Protein AF-A0A8S1UUA5-F1 (afdb_monomer_lite)

Structure (mmCIF, N/CA/C/O backbone):
data_AF-A0A8S1UUA5-F1
#
_entry.id   AF-A0A8S1UUA5-F1
#
loop_
_atom_site.group_PDB
_atom_site.id
_atom_site.type_symbol
_atom_site.label_atom_id
_atom_site.label_alt_id
_atom_site.label_comp_id
_atom_site.label_asym_id
_atom_site.label_entity_id
_atom_site.label_seq_id
_atom_site.pdbx_PDB_ins_code
_atom_site.Cartn_x
_atom_site.Cartn_y
_atom_site.Cartn_z
_atom_site.occupancy
_atom_site.B_iso_or_equiv
_atom_site.auth_seq_id
_atom_site.auth_comp_id
_atom_site.auth_asym_id
_atom_site.auth_atom_id
_atom_site.pdbx_PDB_model_num
ATOM 1 N N . MET A 1 1 ? 35.091 12.033 -29.208 1.00 71.25 1 MET A N 1
ATOM 2 C CA . MET A 1 1 ? 34.729 10.734 -29.820 1.00 71.25 1 MET A CA 1
ATOM 3 C C . MET A 1 1 ? 34.519 9.737 -28.693 1.00 71.25 1 MET A C 1
ATOM 5 O O . MET A 1 1 ? 35.057 9.974 -27.621 1.00 71.25 1 MET A O 1
ATOM 9 N N . ILE A 1 2 ? 33.686 8.713 -28.883 1.00 86.06 2 ILE A N 1
ATOM 10 C CA . ILE A 1 2 ? 33.495 7.662 -27.872 1.00 86.06 2 ILE A CA 1
ATOM 11 C C . ILE A 1 2 ? 34.453 6.528 -28.241 1.00 86.06 2 ILE A C 1
ATOM 13 O O . ILE A 1 2 ? 34.398 6.045 -29.375 1.00 86.06 2 ILE A O 1
ATOM 17 N N . ASN A 1 3 ? 35.334 6.149 -27.320 1.00 92.44 3 ASN A N 1
ATOM 18 C CA . ASN A 1 3 ? 36.294 5.067 -27.533 1.00 92.44 3 ASN A CA 1
ATOM 19 C C . ASN A 1 3 ? 35.686 3.722 -27.130 1.00 92.44 3 ASN A C 1
ATOM 21 O O . ASN A 1 3 ? 34.752 3.671 -26.324 1.00 92.44 3 ASN A O 1
ATOM 25 N N . CYS A 1 4 ? 36.196 2.641 -27.716 1.00 91.00 4 CYS A N 1
ATOM 26 C CA . CYS A 1 4 ? 35.809 1.289 -27.338 1.00 91.00 4 CYS A CA 1
ATOM 27 C C . CYS A 1 4 ? 36.216 1.006 -25.884 1.00 91.00 4 CYS A C 1
ATOM 29 O O . CYS A 1 4 ? 37.286 1.411 -25.441 1.00 91.00 4 CYS A O 1
ATOM 31 N N . T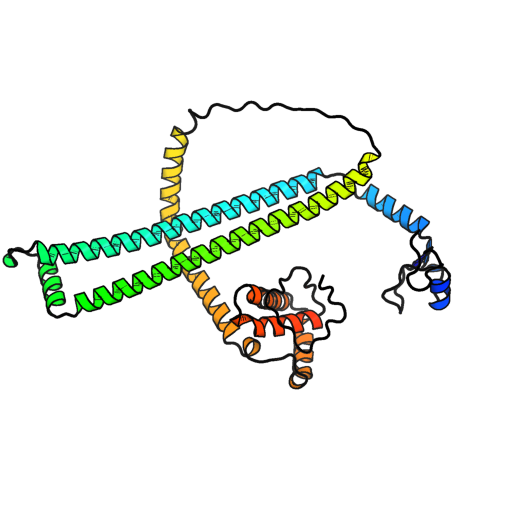HR A 1 5 ? 35.364 0.299 -25.141 1.00 86.81 5 THR A N 1
ATOM 32 C CA . THR A 1 5 ? 35.639 -0.091 -23.749 1.00 86.81 5 THR A CA 1
ATOM 33 C C . THR A 1 5 ? 36.647 -1.230 -23.628 1.00 86.81 5 THR A C 1
ATOM 35 O O . THR A 1 5 ? 37.149 -1.455 -22.537 1.00 86.81 5 THR A O 1
ATOM 38 N N . HIS A 1 6 ? 36.900 -1.963 -24.715 1.00 89.62 6 HIS A N 1
ATOM 39 C CA . HIS A 1 6 ? 37.880 -3.056 -24.766 1.00 89.62 6 HIS A CA 1
ATOM 40 C C . HIS A 1 6 ? 39.175 -2.630 -25.455 1.00 89.62 6 HIS A C 1
ATOM 42 O O . HIS A 1 6 ? 40.260 -2.981 -25.008 1.00 89.62 6 HIS A O 1
ATOM 48 N N . HIS A 1 7 ? 39.069 -1.783 -26.481 1.00 93.38 7 HIS A N 1
ATOM 49 C CA . HIS A 1 7 ? 40.208 -1.237 -27.218 1.00 93.38 7 HIS A CA 1
ATOM 50 C C . HIS A 1 7 ? 40.260 0.283 -27.037 1.00 93.38 7 HIS A C 1
ATOM 52 O O . HIS A 1 7 ? 39.833 1.040 -27.905 1.00 93.38 7 HIS A O 1
ATOM 58 N N . PHE A 1 8 ? 40.742 0.746 -25.881 1.00 91.38 8 PHE A N 1
ATOM 59 C CA . PHE A 1 8 ? 40.612 2.143 -25.424 1.00 91.38 8 PHE A CA 1
ATOM 60 C C . PHE A 1 8 ? 41.220 3.207 -26.350 1.00 91.38 8 PHE A C 1
ATOM 62 O O . PHE A 1 8 ? 40.808 4.370 -26.303 1.00 91.38 8 PHE A O 1
ATOM 69 N N . GLN A 1 9 ? 42.188 2.827 -27.185 1.00 96.12 9 GLN A N 1
ATOM 70 C CA . GLN A 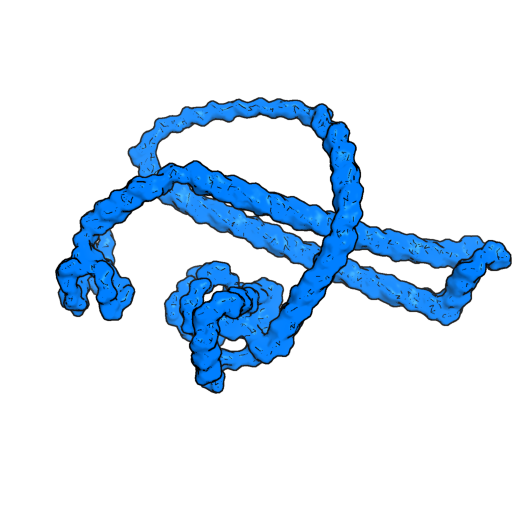1 9 ? 42.800 3.711 -28.182 1.00 96.12 9 GLN A CA 1
ATOM 71 C C . GLN A 1 9 ? 41.974 3.808 -29.472 1.00 96.12 9 GLN A C 1
ATOM 73 O O . GLN A 1 9 ? 42.151 4.743 -30.251 1.00 96.12 9 GLN A O 1
ATOM 78 N N . ASN A 1 10 ? 41.034 2.885 -29.678 1.00 94.81 10 ASN A N 1
ATOM 79 C CA . ASN A 1 10 ? 40.264 2.783 -30.903 1.00 94.81 10 ASN A CA 1
ATOM 80 C C . ASN A 1 10 ? 38.886 3.446 -30.761 1.00 94.81 10 ASN A C 1
ATOM 82 O O . ASN A 1 10 ? 38.084 3.068 -29.895 1.00 94.81 10 ASN A O 1
ATOM 86 N N . PRO A 1 11 ? 38.561 4.429 -31.621 1.00 94.88 11 PRO A N 1
ATOM 87 C CA . PRO A 1 11 ? 37.247 5.042 -31.625 1.00 94.88 11 PRO A CA 1
ATOM 88 C C . PRO A 1 11 ? 36.200 4.052 -32.137 1.00 94.88 11 PRO A C 1
ATOM 90 O O . PRO A 1 11 ? 36.441 3.239 -33.031 1.00 94.88 11 PRO A O 1
ATOM 93 N N . ILE A 1 12 ? 34.989 4.161 -31.604 1.00 94.00 12 ILE A N 1
ATOM 94 C CA . ILE A 1 12 ? 33.839 3.442 -32.141 1.00 94.00 12 ILE A CA 1
ATOM 95 C C . ILE A 1 12 ? 33.464 4.043 -33.495 1.00 94.00 12 ILE A C 1
ATOM 97 O O . ILE A 1 12 ? 33.211 5.246 -33.613 1.00 94.00 12 ILE A O 1
ATOM 101 N N . THR A 1 13 ? 33.332 3.184 -34.499 1.00 95.38 13 THR A N 1
ATOM 102 C CA . THR A 1 13 ? 33.012 3.583 -35.875 1.00 95.38 13 THR A CA 1
ATOM 103 C C . THR A 1 13 ? 31.764 2.899 -36.421 1.00 95.38 13 THR A C 1
ATOM 105 O O . THR A 1 13 ? 31.182 3.407 -37.383 1.00 95.38 13 THR A O 1
ATOM 108 N N . LEU A 1 14 ? 31.299 1.805 -35.806 1.00 94.00 14 LEU A N 1
ATOM 109 C CA . LEU A 1 14 ? 30.243 0.949 -36.351 1.00 94.00 14 LEU A CA 1
ATOM 110 C C . LEU A 1 14 ? 29.191 0.554 -35.306 1.00 94.00 14 LEU A C 1
ATOM 112 O O . LEU A 1 14 ? 29.465 0.452 -34.110 1.00 94.00 14 LEU A O 1
ATOM 116 N N . ILE A 1 15 ? 27.975 0.285 -35.785 1.00 90.88 15 ILE A N 1
ATOM 117 C CA . ILE A 1 15 ? 26.881 -0.325 -35.024 1.00 90.88 15 ILE A CA 1
ATOM 118 C C . ILE A 1 15 ? 26.428 -1.611 -35.709 1.00 90.88 15 ILE A C 1
ATOM 120 O O . ILE A 1 15 ? 26.125 -1.603 -36.900 1.00 90.88 15 ILE A O 1
ATOM 124 N N . TYR A 1 16 ? 26.321 -2.702 -34.956 1.00 90.50 16 TYR A N 1
ATOM 125 C CA . TYR A 1 16 ? 25.836 -3.988 -35.451 1.00 90.50 16 TYR A CA 1
ATOM 126 C C . TYR A 1 16 ? 24.324 -4.147 -35.238 1.00 90.50 16 TYR A C 1
ATOM 128 O O . TYR A 1 16 ? 23.813 -3.961 -34.131 1.00 90.50 16 TYR A O 1
ATOM 136 N N . LYS A 1 17 ? 23.590 -4.485 -36.306 1.00 86.25 17 LYS A N 1
ATOM 137 C CA . LYS A 1 17 ? 22.122 -4.631 -36.290 1.00 86.25 17 LYS A CA 1
ATOM 138 C C . LYS A 1 17 ? 21.645 -6.021 -35.877 1.00 86.25 17 LYS A C 1
ATOM 140 O O . LYS A 1 17 ? 20.567 -6.131 -35.296 1.00 86.25 17 LYS A O 1
ATOM 145 N N . ALA A 1 18 ? 22.378 -7.066 -36.253 1.00 82.19 18 ALA A N 1
ATOM 146 C CA . ALA A 1 18 ? 21.908 -8.437 -36.105 1.00 82.19 18 ALA A CA 1
ATOM 147 C C . ALA A 1 18 ? 22.124 -8.961 -34.672 1.00 82.19 18 ALA A C 1
ATOM 149 O O . ALA A 1 18 ? 22.980 -8.450 -33.944 1.00 82.19 18 ALA A O 1
ATOM 150 N N . PRO A 1 19 ? 21.361 -9.980 -34.242 1.00 73.56 19 PRO A N 1
ATOM 151 C CA . PRO A 1 19 ? 21.681 -10.723 -33.031 1.00 73.56 19 PRO A CA 1
ATOM 152 C C . PRO A 1 19 ? 23.110 -11.272 -33.135 1.00 73.56 19 PRO A C 1
ATOM 154 O O . PRO A 1 19 ? 23.469 -11.891 -34.136 1.00 73.56 19 PRO A O 1
ATOM 157 N N . HIS A 1 20 ? 23.934 -11.022 -32.122 1.00 69.81 20 HIS A N 1
ATOM 158 C CA . HIS A 1 20 ? 25.296 -11.541 -32.029 1.00 69.81 20 HIS A CA 1
ATOM 159 C C . HIS A 1 20 ? 25.436 -12.377 -30.755 1.00 69.81 20 HIS A C 1
ATOM 161 O O . HIS A 1 20 ? 24.731 -12.117 -29.776 1.00 69.81 20 HIS A O 1
ATOM 167 N N . LYS A 1 21 ? 26.355 -13.354 -30.743 1.00 69.44 21 LYS A N 1
ATOM 168 C CA . LYS A 1 21 ? 26.636 -14.174 -29.548 1.00 69.44 21 LYS A CA 1
ATOM 169 C C . LYS A 1 21 ? 27.055 -13.310 -28.352 1.00 69.44 21 LYS A C 1
ATOM 171 O O . LYS A 1 21 ? 26.682 -13.597 -27.220 1.00 69.44 21 LYS A O 1
ATOM 176 N N . CYS A 1 22 ? 27.738 -12.196 -28.608 1.00 66.50 22 CYS A N 1
ATOM 177 C CA . CYS A 1 22 ? 27.959 -11.150 -27.614 1.00 66.50 22 CYS A CA 1
ATOM 178 C C . CYS A 1 22 ? 26.710 -10.262 -27.523 1.00 66.50 22 CYS A C 1
ATOM 180 O O . CYS A 1 22 ? 26.598 -9.271 -28.245 1.00 66.50 22 CYS A O 1
ATOM 182 N N . GLN A 1 23 ? 25.773 -10.602 -26.633 1.00 57.09 23 GLN A N 1
ATOM 183 C CA . GLN A 1 23 ? 24.521 -9.852 -26.437 1.00 57.09 23 GLN A CA 1
ATOM 184 C C . GLN A 1 23 ? 24.723 -8.361 -26.095 1.00 57.09 23 GLN A C 1
ATOM 186 O O . GLN A 1 23 ? 23.789 -7.573 -26.250 1.00 57.09 23 GLN A O 1
ATOM 191 N N . PHE A 1 24 ? 25.931 -7.958 -25.684 1.00 56.06 24 PHE A N 1
ATOM 192 C CA . PHE A 1 24 ? 26.195 -6.650 -25.081 1.00 56.06 24 PHE A CA 1
ATOM 193 C C . PHE A 1 24 ? 26.997 -5.660 -25.944 1.00 56.06 24 PHE A C 1
ATOM 195 O O . PHE A 1 24 ? 26.985 -4.470 -25.641 1.00 56.06 24 PHE A O 1
ATOM 202 N N . TYR A 1 25 ? 27.619 -6.082 -27.053 1.00 64.56 25 TYR A N 1
ATOM 203 C CA . TYR A 1 25 ? 28.479 -5.198 -27.858 1.00 64.56 25 TYR A CA 1
ATOM 204 C C . TYR A 1 25 ? 27.900 -4.962 -29.251 1.00 64.56 25 TYR A C 1
ATOM 206 O O . TYR A 1 25 ? 28.351 -5.509 -30.250 1.00 64.56 25 TYR A O 1
ATOM 214 N N . ARG A 1 26 ? 26.861 -4.122 -29.324 1.00 83.25 26 ARG A N 1
ATOM 215 C CA . ARG A 1 26 ? 26.327 -3.631 -30.610 1.00 83.25 26 ARG A CA 1
ATOM 216 C C . ARG A 1 26 ? 27.093 -2.433 -31.159 1.00 83.25 26 ARG A C 1
ATOM 218 O O . ARG A 1 26 ? 26.793 -1.980 -32.255 1.00 83.25 26 ARG A O 1
ATOM 225 N N . ILE A 1 27 ? 28.032 -1.902 -30.389 1.00 91.50 27 ILE A N 1
ATOM 226 C CA . ILE A 1 27 ? 28.790 -0.694 -30.683 1.00 91.50 27 ILE A CA 1
ATOM 227 C C . ILE A 1 27 ? 30.253 -1.119 -30.785 1.00 91.50 27 ILE A C 1
ATOM 229 O O . ILE A 1 27 ? 30.793 -1.637 -29.813 1.00 91.50 27 ILE A O 1
ATOM 233 N N . LEU A 1 28 ? 30.858 -0.961 -31.960 1.00 90.81 28 LEU A N 1
ATOM 234 C CA . LEU A 1 28 ? 32.117 -1.620 -32.304 1.00 90.81 28 LEU A CA 1
ATOM 235 C C . LEU A 1 28 ? 33.150 -0.608 -32.817 1.00 90.81 28 LEU A C 1
ATOM 237 O O . LEU A 1 28 ? 32.821 0.300 -33.591 1.00 90.81 28 LEU A O 1
ATOM 241 N N . CYS A 1 29 ? 34.405 -0.786 -32.403 1.00 94.44 29 CYS A N 1
ATOM 242 C CA . CYS A 1 29 ? 35.562 -0.297 -33.153 1.00 94.44 29 CYS A CA 1
ATOM 243 C C . CYS A 1 29 ? 35.950 -1.307 -34.249 1.00 94.44 29 CYS A C 1
ATOM 245 O O . CYS A 1 29 ? 35.371 -2.393 -34.345 1.00 94.44 29 CYS A O 1
ATOM 247 N N . SER A 1 30 ? 36.937 -0.952 -35.071 1.00 93.12 30 SER A N 1
ATOM 248 C CA . SER A 1 30 ? 37.481 -1.823 -36.120 1.00 93.12 30 SER A CA 1
ATOM 249 C C . SER A 1 30 ? 38.054 -3.137 -35.577 1.00 93.12 30 SER A C 1
ATOM 251 O O . SER A 1 30 ? 37.887 -4.175 -36.207 1.00 93.12 30 SER A O 1
ATOM 253 N N . GLU A 1 31 ? 38.682 -3.122 -34.399 1.00 93.94 31 GLU A N 1
ATOM 254 C CA . GLU A 1 31 ? 39.256 -4.330 -33.788 1.00 93.94 31 GLU A CA 1
ATOM 255 C C . GLU A 1 31 ? 38.169 -5.283 -33.283 1.00 93.94 31 GLU A C 1
ATOM 257 O O . GLU A 1 31 ? 38.142 -6.439 -33.700 1.00 93.94 31 GLU A O 1
ATOM 262 N N . CYS A 1 32 ? 37.181 -4.789 -32.522 1.00 91.38 32 CYS A N 1
ATOM 263 C CA . CYS A 1 32 ? 36.016 -5.591 -32.128 1.00 91.38 32 CYS A CA 1
ATOM 264 C C . CYS A 1 32 ? 35.269 -6.185 -33.330 1.00 91.38 32 CYS A C 1
ATOM 266 O O . CYS A 1 32 ? 34.692 -7.265 -33.227 1.00 91.38 32 CYS A O 1
ATOM 268 N N . GLN A 1 33 ? 35.224 -5.481 -34.465 1.00 90.06 33 GLN A N 1
ATOM 269 C CA . GLN A 1 33 ? 34.589 -6.001 -35.674 1.00 90.06 33 GLN A CA 1
ATOM 270 C C . GLN A 1 33 ? 35.290 -7.276 -36.174 1.00 90.06 33 GLN A C 1
ATOM 272 O O . GLN A 1 33 ? 34.613 -8.239 -36.543 1.00 90.06 33 GLN A O 1
ATOM 277 N N . ASN A 1 34 ? 36.624 -7.280 -36.160 1.00 91.44 34 ASN A N 1
ATOM 278 C CA . ASN A 1 34 ? 37.437 -8.411 -36.596 1.00 91.44 34 ASN A CA 1
ATOM 279 C C . ASN A 1 34 ? 37.391 -9.555 -35.575 1.00 91.44 34 ASN A C 1
ATOM 281 O O . ASN A 1 34 ? 37.088 -10.687 -35.943 1.00 91.44 34 ASN A O 1
ATOM 285 N N . GLU A 1 35 ? 37.610 -9.254 -34.292 1.00 91.75 35 GLU A N 1
ATOM 286 C CA . GLU A 1 35 ? 37.639 -10.247 -33.205 1.00 91.75 35 GLU A CA 1
ATOM 287 C C . GLU A 1 35 ? 36.319 -11.006 -33.057 1.00 91.75 35 GLU A C 1
ATOM 289 O O . GLU A 1 35 ? 36.297 -12.197 -32.747 1.00 91.75 35 GLU A O 1
ATOM 294 N N . HIS A 1 36 ? 35.197 -10.327 -33.294 1.00 86.44 36 HIS A N 1
ATOM 295 C CA . HIS A 1 36 ? 33.875 -10.927 -33.174 1.00 86.44 36 HIS A CA 1
ATOM 296 C C . HIS A 1 36 ? 33.346 -11.524 -34.488 1.00 86.44 36 HIS A C 1
ATOM 298 O O . HIS A 1 36 ? 32.206 -11.981 -34.516 1.00 86.44 36 HIS A O 1
ATOM 304 N N . GLY A 1 37 ? 34.134 -11.543 -35.572 1.00 88.00 37 GLY A N 1
ATOM 305 C CA . GLY A 1 37 ? 33.718 -12.140 -36.849 1.00 88.00 37 GLY A CA 1
ATOM 306 C C . GLY A 1 37 ? 32.468 -11.480 -37.442 1.00 88.00 37 GLY A C 1
ATOM 307 O O . GLY A 1 37 ? 31.570 -12.145 -37.965 1.00 88.00 37 GLY A O 1
ATOM 308 N N . VAL A 1 38 ? 32.365 -10.158 -37.303 1.00 87.31 38 VAL A N 1
ATOM 309 C CA . VAL A 1 38 ? 31.149 -9.401 -37.602 1.00 87.31 38 VAL A CA 1
ATOM 310 C C . VAL A 1 38 ? 30.942 -9.288 -39.111 1.00 87.31 38 VAL A C 1
ATOM 312 O O . VAL A 1 38 ? 31.740 -8.685 -39.827 1.00 87.31 38 VAL A O 1
ATOM 315 N N . ILE A 1 39 ? 29.816 -9.806 -39.609 1.00 90.50 39 ILE A N 1
ATOM 316 C CA . ILE A 1 39 ? 29.494 -9.743 -41.039 1.00 90.50 39 ILE A CA 1
ATOM 317 C C . ILE A 1 39 ? 29.155 -8.296 -41.433 1.00 90.50 39 ILE A C 1
ATOM 319 O O . ILE A 1 39 ? 28.153 -7.737 -40.976 1.00 90.50 39 ILE A O 1
ATOM 323 N N . LEU A 1 40 ? 29.948 -7.717 -42.346 1.00 89.00 40 LEU A N 1
ATOM 324 C CA . LEU A 1 40 ? 29.833 -6.329 -42.828 1.00 89.00 40 LEU A CA 1
ATOM 325 C C . LEU A 1 40 ? 28.402 -5.925 -43.217 1.00 89.00 40 LEU A C 1
ATOM 327 O O . LEU A 1 40 ? 27.964 -4.825 -42.880 1.00 89.00 40 LEU A O 1
ATOM 331 N N . LYS A 1 41 ? 27.636 -6.837 -43.833 1.00 92.81 41 LYS A N 1
ATOM 332 C CA . LYS A 1 41 ? 26.245 -6.609 -44.274 1.00 92.81 41 LYS A CA 1
ATOM 333 C C . LYS A 1 41 ? 25.273 -6.214 -43.151 1.00 92.81 41 LYS A C 1
ATOM 335 O O . LYS A 1 41 ? 24.201 -5.678 -43.414 1.00 92.81 41 LYS A O 1
ATOM 340 N N . HIS A 1 42 ? 25.628 -6.488 -41.899 1.00 91.50 42 HIS A N 1
ATOM 341 C CA . HIS A 1 42 ? 24.818 -6.174 -40.723 1.00 91.50 42 HIS A CA 1
ATOM 342 C C . HIS A 1 42 ? 25.369 -4.993 -39.912 1.00 91.50 42 HIS A C 1
ATOM 344 O O . HIS A 1 42 ? 24.832 -4.687 -38.846 1.00 91.50 42 HIS A O 1
ATOM 350 N N . THR A 1 43 ? 26.406 -4.313 -40.405 1.00 92.50 43 THR A N 1
ATOM 351 C CA . THR A 1 43 ? 26.976 -3.122 -39.766 1.00 92.50 43 THR A CA 1
ATOM 352 C C . THR A 1 43 ? 26.400 -1.833 -40.353 1.00 92.50 43 THR A C 1
ATOM 354 O O . THR A 1 43 ? 25.964 -1.779 -41.501 1.00 92.50 43 THR A O 1
ATOM 357 N N . ILE A 1 44 ? 26.368 -0.778 -39.543 1.00 93.62 44 ILE A N 1
ATOM 358 C CA . ILE A 1 44 ? 26.098 0.596 -39.971 1.00 93.62 44 ILE A CA 1
ATOM 359 C C . ILE A 1 44 ? 27.252 1.469 -39.496 1.00 93.62 44 ILE A C 1
ATOM 361 O O . ILE A 1 44 ? 27.545 1.453 -38.299 1.00 93.62 44 ILE A O 1
ATOM 365 N N . PRO A 1 45 ? 27.834 2.310 -40.361 1.00 96.00 45 PRO A N 1
ATOM 366 C CA . PRO A 1 45 ? 28.673 3.413 -39.920 1.00 96.00 45 PRO A CA 1
ATOM 367 C C . PRO A 1 45 ? 27.962 4.270 -38.872 1.00 96.00 45 PRO A C 1
ATOM 369 O O . PRO A 1 45 ? 26.832 4.721 -39.076 1.00 96.00 45 PRO A O 1
ATOM 372 N N . LEU A 1 46 ? 28.636 4.546 -37.757 1.00 92.44 46 LEU A N 1
ATOM 373 C CA . LEU A 1 46 ? 28.099 5.341 -36.652 1.00 92.44 46 LEU A CA 1
ATOM 374 C C . LEU A 1 46 ? 27.594 6.709 -37.135 1.00 92.44 46 LEU A C 1
ATOM 376 O O . LEU A 1 46 ? 26.573 7.199 -36.653 1.00 92.44 46 LEU A O 1
ATOM 380 N N . LYS A 1 47 ? 28.269 7.300 -38.130 1.00 92.75 47 LYS A N 1
ATOM 381 C CA . LYS A 1 47 ? 27.849 8.545 -38.786 1.00 92.75 47 LYS A CA 1
ATOM 382 C C . LYS A 1 47 ? 26.449 8.424 -39.403 1.00 92.75 47 LYS A C 1
ATOM 384 O O . LYS A 1 47 ? 25.579 9.229 -39.089 1.00 92.75 47 LYS A O 1
ATOM 389 N N . ILE A 1 48 ? 26.210 7.372 -40.187 1.00 92.50 48 ILE A N 1
ATOM 390 C CA . ILE A 1 48 ? 24.915 7.107 -40.831 1.00 92.50 48 ILE A CA 1
ATOM 391 C C . ILE A 1 48 ? 23.847 6.801 -39.777 1.00 92.50 48 ILE A C 1
ATOM 393 O O . ILE A 1 48 ? 22.736 7.323 -39.840 1.00 92.50 48 ILE A O 1
ATOM 397 N N . PHE A 1 49 ? 24.172 6.002 -38.756 1.00 91.12 49 PHE A N 1
ATOM 398 C CA . PHE A 1 49 ? 23.235 5.746 -37.661 1.00 91.12 49 PHE A CA 1
ATOM 399 C C . PHE A 1 49 ? 22.836 7.034 -36.927 1.00 91.12 49 PHE A C 1
ATOM 401 O O . PHE A 1 49 ? 21.664 7.220 -36.588 1.00 91.12 49 PHE A O 1
ATOM 408 N N . ARG A 1 50 ? 23.795 7.940 -36.703 1.00 85.88 50 ARG A N 1
ATOM 409 C CA . ARG A 1 50 ? 23.549 9.247 -36.089 1.00 85.88 50 ARG A CA 1
ATOM 410 C C . ARG A 1 50 ? 22.612 10.086 -36.950 1.00 85.88 50 ARG A C 1
ATOM 412 O O . ARG A 1 50 ? 21.672 10.660 -36.411 1.00 85.88 50 ARG A O 1
ATOM 419 N N . GLU A 1 51 ? 22.816 10.119 -38.261 1.00 93.00 51 GLU A N 1
ATOM 420 C CA . GLU A 1 51 ? 21.936 10.823 -39.200 1.00 93.00 51 GLU A CA 1
ATOM 421 C C . GLU A 1 51 ? 20.513 10.245 -39.194 1.00 93.00 51 GLU A C 1
ATOM 423 O O . GLU A 1 51 ? 19.555 10.998 -39.024 1.00 93.00 51 GLU A O 1
ATOM 428 N N . ILE A 1 52 ? 20.361 8.915 -39.262 1.00 89.19 52 ILE A N 1
ATOM 429 C CA . ILE A 1 52 ? 19.056 8.230 -39.185 1.00 89.19 52 ILE A CA 1
ATOM 430 C C . ILE A 1 52 ? 18.352 8.533 -37.859 1.00 89.19 52 ILE A C 1
ATOM 432 O O . ILE A 1 52 ? 17.156 8.826 -37.840 1.00 89.19 52 ILE A O 1
ATOM 436 N N . SER A 1 53 ? 19.086 8.483 -36.746 1.00 80.94 53 SER A N 1
ATOM 437 C CA . SER A 1 53 ? 18.544 8.766 -35.415 1.00 80.94 53 SER A CA 1
ATOM 438 C C . SER A 1 53 ? 18.099 10.221 -35.295 1.00 80.94 53 SER A C 1
ATOM 440 O O . SER A 1 53 ? 17.009 10.489 -34.797 1.00 80.94 53 SER A O 1
ATOM 442 N N . MET A 1 54 ? 18.902 11.163 -35.799 1.00 80.00 54 MET A N 1
ATOM 443 C CA . MET A 1 54 ? 18.564 12.588 -35.807 1.00 80.00 54 MET A CA 1
ATOM 444 C C . MET A 1 54 ? 17.375 12.890 -36.719 1.00 80.00 54 MET A C 1
ATOM 446 O O . MET A 1 54 ? 16.551 13.728 -36.365 1.00 80.00 54 MET A O 1
ATOM 450 N N . LYS A 1 55 ? 17.254 12.201 -37.858 1.00 87.44 55 LYS A N 1
ATOM 451 C CA . LYS A 1 55 ? 16.093 12.307 -38.746 1.00 87.44 55 LYS A CA 1
ATOM 452 C C . LYS A 1 55 ? 14.829 11.794 -38.053 1.00 87.44 55 LYS A C 1
ATOM 454 O O . LYS A 1 55 ? 13.892 12.561 -37.895 1.00 87.44 55 LYS A O 1
ATOM 459 N N . LYS A 1 56 ? 14.848 10.579 -37.490 1.00 80.56 56 LYS A N 1
ATOM 460 C CA . LYS A 1 56 ? 13.715 10.040 -36.710 1.00 80.56 56 LYS A CA 1
ATOM 461 C C . LYS A 1 56 ? 13.336 10.920 -35.513 1.00 80.56 56 LYS A C 1
ATOM 463 O O . LYS A 1 56 ? 12.157 11.073 -35.210 1.00 80.56 56 LYS A O 1
ATOM 468 N N . LEU A 1 57 ? 14.316 11.517 -34.834 1.00 69.44 57 LEU A N 1
ATOM 469 C CA . LEU A 1 57 ? 14.082 12.465 -33.736 1.00 69.44 57 LEU A CA 1
ATOM 470 C C . LEU A 1 57 ? 13.417 13.770 -34.203 1.00 69.44 57 LEU A C 1
ATOM 472 O O . LEU A 1 57 ? 12.639 14.351 -33.452 1.00 69.44 57 LEU A O 1
ATOM 476 N N . LYS A 1 58 ? 13.722 14.241 -35.417 1.00 79.25 58 LYS A N 1
ATOM 477 C CA . LYS A 1 58 ? 13.050 15.397 -36.028 1.00 79.25 58 LYS A CA 1
ATOM 478 C C . LYS A 1 58 ? 11.638 15.032 -36.498 1.00 79.25 58 LYS A C 1
ATOM 480 O O . LYS A 1 58 ? 10.707 15.773 -36.206 1.00 79.25 58 LYS A O 1
ATOM 485 N N . ASP A 1 59 ? 11.485 13.873 -37.137 1.00 76.56 59 ASP A N 1
ATOM 486 C CA . ASP A 1 59 ? 10.219 13.390 -37.706 1.00 76.56 59 ASP A CA 1
ATOM 487 C C . ASP A 1 59 ? 9.175 13.057 -36.626 1.00 76.56 59 ASP A C 1
ATOM 489 O O . ASP A 1 59 ? 7.978 13.192 -36.848 1.00 76.56 59 ASP A O 1
ATOM 493 N N . THR A 1 60 ? 9.611 12.672 -35.422 1.00 67.31 60 THR A N 1
ATOM 494 C CA . THR A 1 60 ? 8.711 12.380 -34.288 1.00 67.31 60 THR A CA 1
ATOM 495 C C . THR A 1 60 ? 8.074 13.620 -33.655 1.00 67.31 60 THR A C 1
ATOM 497 O O . THR A 1 60 ? 7.335 13.479 -32.687 1.00 67.31 60 THR A O 1
ATOM 500 N N . ASN A 1 61 ? 8.343 14.831 -34.163 1.00 58.09 61 ASN A N 1
ATOM 501 C CA . ASN A 1 61 ? 7.763 16.082 -33.664 1.00 58.09 61 ASN A CA 1
ATOM 502 C C . ASN A 1 61 ? 7.814 16.211 -32.122 1.00 58.09 61 ASN A C 1
ATOM 504 O O . ASN A 1 61 ? 6.955 16.824 -31.493 1.00 58.09 61 ASN A O 1
ATOM 508 N N . LEU A 1 62 ? 8.890 15.707 -31.495 1.00 55.41 62 LEU A N 1
ATOM 509 C CA . LEU A 1 62 ? 9.167 15.774 -30.042 1.00 55.41 62 LEU A CA 1
ATOM 510 C C . LEU A 1 62 ? 9.283 17.213 -29.482 1.00 55.41 62 LEU A C 1
ATOM 512 O O . LEU A 1 62 ? 9.567 17.431 -28.292 1.00 55.41 62 LEU A O 1
ATOM 516 N N . ASN A 1 63 ? 9.112 18.204 -30.356 1.00 56.19 63 ASN A N 1
ATOM 517 C CA . ASN A 1 63 ? 9.002 19.617 -30.042 1.00 56.19 63 ASN A CA 1
ATOM 518 C C . ASN A 1 63 ? 7.605 20.028 -29.588 1.00 56.19 63 ASN A C 1
ATOM 520 O O . ASN A 1 63 ? 7.500 21.118 -29.022 1.00 56.19 63 ASN A O 1
ATOM 524 N N . ASP A 1 64 ? 6.578 19.191 -29.763 1.00 63.38 64 ASP A N 1
ATOM 525 C CA . ASP A 1 64 ? 5.245 19.508 -29.270 1.00 63.38 64 ASP A CA 1
ATOM 526 C C . ASP A 1 64 ? 5.160 19.302 -27.751 1.00 63.38 64 ASP A C 1
ATOM 528 O O . ASP A 1 64 ? 4.591 18.361 -27.202 1.00 63.38 64 ASP A O 1
ATOM 532 N N . THR A 1 65 ? 5.807 20.217 -27.029 1.00 66.69 65 THR A N 1
ATOM 533 C CA . THR A 1 65 ? 5.751 20.298 -25.572 1.00 66.69 65 THR A CA 1
ATOM 534 C C . THR A 1 65 ? 4.345 20.591 -25.069 1.00 66.69 65 THR A C 1
ATOM 536 O O . THR A 1 65 ? 4.136 20.527 -23.858 1.00 66.69 65 THR A O 1
ATOM 539 N N . THR A 1 66 ? 3.396 20.937 -25.947 1.00 77.31 66 THR A N 1
ATOM 540 C CA . THR A 1 66 ? 2.030 21.255 -25.537 1.00 77.31 66 THR A CA 1
ATOM 541 C C . THR A 1 66 ? 1.331 20.017 -24.994 1.00 77.31 66 THR A C 1
ATOM 543 O O . THR A 1 66 ? 0.773 20.096 -23.904 1.00 77.31 66 THR A O 1
ATOM 546 N N . GLU A 1 67 ? 1.475 18.859 -25.641 1.00 70.31 67 GLU A N 1
ATOM 547 C CA . GLU A 1 67 ? 0.852 17.607 -25.200 1.00 70.31 67 GLU A CA 1
ATOM 548 C C . GLU A 1 67 ? 1.426 17.118 -23.865 1.00 70.31 67 GLU A C 1
ATOM 550 O O . GLU A 1 67 ? 0.698 16.852 -22.912 1.00 70.31 67 GLU A O 1
ATOM 555 N N . LEU A 1 68 ? 2.751 17.138 -23.723 1.00 65.50 68 LEU A N 1
ATOM 556 C CA . LEU A 1 68 ? 3.406 16.765 -22.466 1.00 65.50 68 LEU A CA 1
ATOM 557 C C . LEU A 1 68 ? 3.074 17.757 -21.330 1.00 65.50 68 LEU A C 1
ATOM 559 O O . LEU A 1 68 ? 2.951 17.376 -20.166 1.00 65.50 68 LEU A O 1
ATOM 563 N N . THR A 1 69 ? 2.872 19.039 -21.659 1.00 75.00 69 THR A N 1
ATOM 564 C CA . THR A 1 69 ? 2.408 20.053 -20.697 1.00 75.00 69 THR A CA 1
ATOM 565 C C . THR A 1 69 ? 0.945 19.839 -20.311 1.00 75.00 69 THR A C 1
ATOM 567 O O . THR A 1 69 ? 0.620 19.986 -19.133 1.00 75.00 69 THR A O 1
ATOM 570 N N . LYS A 1 70 ? 0.076 19.465 -21.259 1.00 76.88 70 LYS A N 1
ATOM 571 C CA . LYS A 1 70 ? -1.325 19.103 -21.000 1.00 76.88 70 LYS A CA 1
ATOM 572 C C . LYS A 1 70 ? -1.408 17.890 -20.081 1.00 76.88 70 LYS A C 1
ATOM 574 O O . LYS A 1 70 ? -2.058 17.977 -19.045 1.00 76.88 70 LYS A O 1
ATOM 579 N N . GLN A 1 71 ? -0.663 16.826 -20.377 1.00 62.38 71 GLN A N 1
ATOM 580 C CA . GLN A 1 71 ? -0.577 15.637 -19.524 1.00 62.38 71 GLN A CA 1
ATOM 581 C C . GLN A 1 71 ? -0.070 15.980 -18.116 1.00 62.38 71 GLN A C 1
ATOM 583 O O . GLN A 1 71 ? -0.610 15.489 -17.129 1.00 62.38 71 GLN A O 1
ATOM 588 N N . ARG A 1 72 ? 0.899 16.900 -17.989 1.00 64.38 72 ARG A N 1
ATOM 589 C CA . ARG A 1 72 ? 1.369 17.392 -16.681 1.00 64.38 72 ARG A CA 1
ATOM 590 C C . ARG A 1 72 ? 0.280 18.129 -15.908 1.00 64.38 72 ARG A C 1
ATOM 592 O O . ARG A 1 72 ? 0.151 17.930 -14.703 1.00 64.38 72 ARG A O 1
ATOM 599 N N . LEU A 1 73 ? -0.440 19.032 -16.568 1.00 74.12 73 LEU A N 1
ATOM 600 C CA . LEU A 1 73 ? -1.519 19.781 -15.928 1.00 74.12 73 LEU A CA 1
ATOM 601 C C . LEU A 1 73 ? -2.645 18.839 -15.497 1.00 74.12 73 LEU A C 1
ATOM 603 O O . LEU A 1 73 ? -3.118 18.965 -14.372 1.00 74.12 73 LEU A O 1
ATOM 607 N N . ALA A 1 74 ? -2.987 17.856 -16.332 1.00 68.00 74 ALA A N 1
ATOM 608 C CA . ALA A 1 74 ? -3.958 16.819 -16.007 1.00 68.00 74 ALA A CA 1
ATOM 609 C C . ALA A 1 74 ? -3.509 15.977 -14.804 1.00 68.00 74 ALA A C 1
ATOM 611 O O . ALA A 1 74 ? -4.251 15.854 -13.835 1.00 68.00 74 ALA A O 1
ATOM 612 N N . PHE A 1 75 ? -2.269 15.478 -14.804 1.00 61.81 75 PHE A N 1
ATOM 613 C CA . PHE A 1 75 ? -1.735 14.688 -13.692 1.00 61.81 75 PHE A CA 1
ATOM 614 C C . PHE A 1 75 ? -1.641 15.497 -12.393 1.00 61.81 75 PHE A C 1
ATOM 616 O O . PHE A 1 75 ? -2.035 15.018 -11.336 1.00 61.81 75 PHE A O 1
ATOM 623 N N . LYS A 1 76 ? -1.182 16.754 -12.456 1.00 69.19 76 LYS A N 1
ATOM 624 C CA . LYS A 1 76 ? -1.147 17.639 -11.283 1.00 69.19 76 LYS A CA 1
ATOM 625 C C . LYS A 1 76 ? -2.553 17.915 -10.749 1.00 69.19 76 LYS A C 1
ATOM 627 O O . LYS A 1 76 ? -2.743 17.902 -9.539 1.00 69.19 76 LYS A O 1
ATOM 632 N N . SER A 1 77 ? -3.518 18.145 -11.639 1.00 75.44 77 SER A N 1
ATOM 633 C CA . SER A 1 77 ? -4.923 18.321 -11.265 1.00 75.44 77 SER A CA 1
ATOM 634 C C . SER A 1 77 ? -5.467 17.075 -10.573 1.00 75.44 77 SER A C 1
ATOM 636 O O . SER A 1 77 ? -6.089 17.199 -9.525 1.00 75.44 77 SER A O 1
ATOM 638 N N . LEU A 1 78 ? -5.183 15.888 -11.117 1.00 62.44 78 LEU A N 1
ATOM 639 C CA . LEU A 1 78 ? -5.582 14.613 -10.527 1.00 62.44 78 LEU A CA 1
ATOM 640 C C . LEU A 1 78 ? -4.982 14.435 -9.127 1.00 62.44 78 LEU A C 1
ATOM 642 O O . LEU A 1 78 ? -5.712 14.141 -8.192 1.00 62.44 78 LEU A O 1
ATOM 646 N N . LEU A 1 79 ? -3.680 14.688 -8.952 1.00 58.53 79 LEU A N 1
ATOM 647 C CA . LEU A 1 79 ? -3.027 14.601 -7.641 1.00 58.53 79 LEU A CA 1
ATOM 648 C C . LEU A 1 79 ? -3.649 15.551 -6.611 1.00 58.53 79 LEU A C 1
ATOM 650 O O . LEU A 1 79 ? -3.900 15.141 -5.481 1.00 58.53 79 LEU A O 1
ATOM 654 N N . SER A 1 80 ? -3.925 16.798 -6.999 1.00 71.94 80 SER A N 1
ATOM 655 C CA . SER A 1 80 ? -4.583 17.766 -6.116 1.00 71.94 80 SER A CA 1
ATOM 656 C C . SER A 1 80 ? -6.022 17.366 -5.780 1.00 71.94 80 SER A C 1
ATOM 658 O O . SER A 1 80 ? -6.457 17.564 -4.650 1.00 71.94 80 SER A O 1
ATOM 660 N N . GLN A 1 81 ? -6.760 16.776 -6.724 1.00 66.00 81 GLN A N 1
ATOM 661 C CA . GLN A 1 81 ? -8.095 16.231 -6.462 1.00 66.00 81 GLN A CA 1
ATOM 662 C C . GLN A 1 81 ? -8.040 15.056 -5.482 1.00 66.00 81 GLN A C 1
ATOM 664 O O . GLN A 1 81 ? -8.829 15.017 -4.541 1.00 66.00 81 GLN A O 1
ATOM 669 N N . THR A 1 82 ? -7.083 14.142 -5.652 1.00 58.72 82 THR A N 1
ATOM 670 C CA . THR A 1 82 ? -6.876 13.018 -4.731 1.00 58.72 82 THR A CA 1
ATOM 671 C C . THR A 1 82 ? -6.520 13.502 -3.327 1.00 58.72 82 THR A C 1
ATOM 673 O O . THR A 1 82 ? -7.080 13.009 -2.354 1.00 58.72 82 THR A O 1
ATOM 676 N N . GLU A 1 83 ? -5.632 14.490 -3.200 1.00 67.56 83 GLU A N 1
ATOM 677 C CA . GLU A 1 83 ? -5.285 15.103 -1.911 1.00 67.56 83 GLU A CA 1
ATOM 678 C C . GLU A 1 83 ? -6.510 15.725 -1.223 1.00 67.56 83 GLU A C 1
ATOM 680 O O . GLU A 1 83 ? -6.757 15.461 -0.047 1.00 67.56 83 GLU A O 1
ATOM 685 N N . LEU A 1 84 ? -7.317 16.496 -1.960 1.00 76.62 84 LEU A N 1
ATOM 686 C CA . LEU A 1 84 ? -8.558 17.077 -1.437 1.00 76.62 84 LEU A CA 1
ATOM 687 C C . LEU A 1 84 ? -9.550 16.002 -0.983 1.00 76.62 84 LEU A C 1
ATOM 689 O O . LEU A 1 84 ? -10.151 16.138 0.079 1.00 76.62 84 LEU A O 1
ATOM 693 N N . MET A 1 85 ? -9.702 14.927 -1.758 1.00 66.19 85 MET A N 1
ATOM 694 C CA . MET A 1 85 ? -10.578 13.809 -1.408 1.00 66.19 85 MET A CA 1
ATOM 695 C C . MET A 1 85 ? -10.110 13.104 -0.130 1.00 66.19 85 MET A C 1
ATOM 697 O O . MET A 1 85 ? -10.928 12.828 0.742 1.00 66.19 85 MET A O 1
ATOM 701 N N . LEU A 1 86 ? -8.805 12.856 0.013 1.00 59.00 86 LEU A N 1
ATOM 702 C CA . LEU A 1 86 ? -8.233 12.248 1.217 1.00 59.00 86 LEU A CA 1
ATOM 703 C C . LEU A 1 86 ? -8.430 13.130 2.455 1.00 59.00 86 LEU A C 1
ATOM 705 O O . LEU A 1 86 ? -8.806 12.621 3.508 1.00 59.00 86 LEU A O 1
ATOM 709 N N . ASN A 1 87 ? -8.228 14.443 2.324 1.00 73.94 87 ASN A N 1
ATOM 710 C CA . ASN A 1 87 ? -8.470 15.384 3.417 1.00 73.94 87 ASN A CA 1
ATOM 711 C C . ASN A 1 87 ? -9.949 15.420 3.812 1.00 73.94 87 ASN A C 1
ATOM 713 O O . ASN A 1 87 ? -10.260 15.402 4.997 1.00 73.94 87 ASN A O 1
ATOM 717 N N . LYS A 1 88 ? -10.861 15.390 2.836 1.00 78.56 88 LYS A N 1
ATOM 718 C CA . LYS A 1 88 ? -12.303 15.341 3.094 1.00 78.56 88 LYS A CA 1
ATOM 719 C C . LYS A 1 88 ? -12.712 14.060 3.839 1.00 78.56 88 LYS A C 1
ATOM 721 O O . LYS A 1 88 ? -13.388 14.139 4.859 1.00 78.56 88 LYS A O 1
ATOM 726 N N . ILE A 1 89 ? -12.232 12.896 3.390 1.00 66.75 89 ILE A N 1
ATOM 727 C CA . ILE A 1 89 ? -12.453 11.612 4.084 1.00 66.75 89 ILE A CA 1
ATOM 728 C C . ILE A 1 89 ? -11.928 11.681 5.527 1.00 66.75 89 ILE A C 1
ATOM 730 O O . ILE A 1 89 ? -12.559 11.171 6.452 1.00 66.75 89 ILE A O 1
ATOM 734 N N . TRP A 1 90 ? -10.776 12.322 5.734 1.00 73.62 90 TRP A N 1
ATOM 735 C CA . TRP A 1 90 ? -10.192 12.493 7.060 1.00 73.62 90 TRP A CA 1
ATOM 736 C C . TRP A 1 90 ? -11.008 13.415 7.972 1.00 73.62 90 TRP A C 1
ATOM 738 O O . TRP A 1 90 ? -11.203 13.096 9.146 1.00 73.62 90 TRP A O 1
ATOM 748 N N . GLU A 1 91 ? -11.498 14.538 7.449 1.00 80.50 91 GLU A N 1
ATOM 749 C CA . GLU A 1 91 ? -12.376 15.454 8.182 1.00 80.50 91 GLU A CA 1
ATOM 750 C C . GLU A 1 91 ? -13.658 14.744 8.626 1.00 80.50 91 GLU A C 1
ATOM 752 O O . GLU A 1 91 ? -14.048 14.836 9.790 1.00 80.50 91 GLU A O 1
ATOM 757 N N . GLU A 1 92 ? -14.266 13.962 7.736 1.00 76.81 92 GLU A N 1
ATOM 758 C CA . GLU A 1 92 ? -15.479 13.192 8.024 1.00 76.81 92 GLU A CA 1
ATOM 759 C C . GLU A 1 92 ? -15.254 12.111 9.075 1.00 76.81 92 GLU A C 1
ATOM 761 O O . GLU A 1 92 ? -16.044 11.977 10.013 1.00 76.81 92 GLU A O 1
ATOM 766 N N . LEU A 1 93 ? -14.153 11.364 8.962 1.00 69.38 93 LEU A N 1
ATOM 767 C CA . LEU A 1 93 ? -13.780 10.369 9.961 1.00 69.38 93 LEU A CA 1
ATOM 768 C C . LEU A 1 93 ? -13.547 11.031 11.324 1.00 69.38 93 LEU A C 1
ATOM 770 O O . LEU A 1 93 ? -14.045 10.543 12.337 1.00 69.38 93 LEU A O 1
ATOM 774 N N . SER A 1 94 ? -12.847 12.166 11.346 1.00 75.12 94 SER A N 1
ATOM 775 C CA . SER A 1 94 ? -12.580 12.930 12.569 1.00 75.12 94 SER A CA 1
ATOM 776 C C . SER A 1 94 ? -13.874 13.429 13.216 1.00 75.12 94 SER A C 1
ATOM 778 O O . SER A 1 94 ? -14.034 13.354 14.434 1.00 75.12 94 SER A O 1
ATOM 780 N N . GLN A 1 95 ? -14.831 13.899 12.412 1.00 85.75 95 GLN A N 1
ATOM 781 C CA . GLN A 1 95 ? -16.140 14.326 12.898 1.00 85.75 95 GLN A CA 1
ATOM 782 C C . GLN A 1 95 ? -16.953 13.151 13.452 1.00 85.75 95 GLN A C 1
ATOM 784 O O . GLN A 1 95 ? -17.570 13.287 14.507 1.00 85.75 95 GLN A O 1
ATOM 789 N N . SER A 1 96 ? -16.933 11.998 12.781 1.00 74.12 96 SER A N 1
ATOM 790 C CA . SER A 1 96 ? -17.614 10.793 13.261 1.00 74.12 96 SER A CA 1
ATOM 791 C C . SER A 1 96 ? -17.029 10.311 14.589 1.00 74.12 96 SER A C 1
ATOM 793 O O . SER A 1 96 ? -17.783 10.016 15.511 1.00 74.12 96 SER A O 1
ATOM 795 N N . ILE A 1 97 ? -15.700 10.304 14.721 1.00 68.38 97 ILE A N 1
ATOM 796 C CA . ILE A 1 97 ? -15.012 9.987 15.977 1.00 68.38 97 ILE A CA 1
ATOM 797 C C . ILE A 1 97 ? -15.460 10.950 17.085 1.00 68.38 97 ILE A C 1
ATOM 799 O O . ILE A 1 97 ? -15.853 10.505 18.161 1.00 68.38 97 ILE A O 1
ATOM 803 N N . LYS A 1 98 ? -15.487 12.260 16.807 1.00 83.38 98 LYS A N 1
ATOM 804 C CA . LYS A 1 98 ? -15.951 13.274 17.764 1.00 83.38 98 LYS A CA 1
ATOM 805 C C . LYS A 1 98 ? -17.388 13.029 18.236 1.00 83.38 98 LYS A C 1
ATOM 807 O O . LYS A 1 98 ? -17.651 13.131 19.426 1.00 83.38 98 LYS A O 1
ATOM 812 N N . GLN A 1 99 ? -18.299 12.664 17.335 1.00 80.88 99 GLN A N 1
ATOM 813 C CA . GLN A 1 99 ? -19.684 12.349 17.704 1.00 80.88 99 GLN A CA 1
ATOM 814 C C . GLN A 1 99 ? -19.779 11.168 18.676 1.00 80.88 99 GLN A C 1
ATOM 816 O O . GLN A 1 99 ? -20.628 11.185 19.564 1.00 80.88 99 GLN A O 1
ATOM 821 N N . VAL A 1 100 ? -18.907 10.163 18.534 1.00 70.88 100 VAL A N 1
ATOM 822 C CA . VAL A 1 100 ? -18.855 9.036 19.477 1.00 70.88 100 VAL A CA 1
ATOM 823 C C . VAL A 1 100 ? -18.374 9.504 20.853 1.00 70.88 100 VAL A C 1
ATOM 825 O O . VAL A 1 100 ? -18.998 9.151 21.849 1.00 70.88 100 VAL A O 1
ATOM 828 N N . TYR A 1 101 ? -17.338 10.352 20.924 1.00 73.88 101 TYR A N 1
ATOM 829 C CA . TYR A 1 101 ? -16.915 10.964 22.195 1.00 73.88 101 TYR A CA 1
ATOM 830 C C . TYR A 1 101 ? -18.044 11.774 22.845 1.00 73.88 101 TYR A C 1
ATOM 832 O O . TYR A 1 101 ? -18.310 11.602 24.032 1.00 73.88 101 TYR A O 1
ATOM 840 N N . ASP A 1 102 ? -18.737 12.614 22.071 1.00 85.12 102 ASP A N 1
ATOM 841 C CA . ASP A 1 102 ? -19.846 13.434 22.569 1.00 85.12 102 ASP A CA 1
ATOM 842 C C . ASP A 1 102 ? -20.993 12.554 23.109 1.00 85.12 102 ASP A C 1
ATOM 844 O O . ASP A 1 102 ? -21.620 12.889 24.115 1.00 85.12 102 ASP A O 1
ATOM 848 N N . GLN A 1 103 ? -21.264 11.409 22.471 1.00 79.62 103 GLN A N 1
ATOM 849 C CA . GLN A 1 103 ? -22.273 10.453 22.928 1.00 79.62 103 GLN A CA 1
ATOM 850 C C . GLN A 1 103 ? -21.863 9.758 24.233 1.00 79.62 103 GLN A C 1
ATOM 852 O O . GLN A 1 103 ? -22.684 9.687 25.147 1.00 79.62 103 GLN A O 1
ATOM 857 N N . ILE A 1 104 ? -20.609 9.305 24.337 1.00 73.75 104 ILE A N 1
ATOM 858 C CA . ILE A 1 104 ? -20.054 8.724 25.569 1.00 73.75 104 ILE A CA 1
ATOM 859 C C . ILE A 1 104 ? -20.147 9.735 26.713 1.00 73.75 104 ILE A C 1
ATOM 861 O O . ILE A 1 104 ? -20.582 9.386 27.807 1.00 73.75 104 ILE A O 1
ATOM 865 N N . GLU A 1 105 ? -19.776 10.993 26.467 1.00 84.00 105 GLU A N 1
ATOM 866 C CA . GLU A 1 105 ? -19.832 12.042 27.486 1.00 84.00 105 GLU A CA 1
ATOM 867 C C . GLU A 1 105 ? -21.274 12.342 27.905 1.00 84.00 105 GLU A C 1
ATOM 869 O O . GLU A 1 105 ? -21.566 12.436 29.094 1.00 84.00 105 GLU A O 1
ATOM 874 N N . LYS A 1 106 ? -22.209 12.413 26.952 1.00 86.56 106 LYS A N 1
ATOM 875 C CA . LYS A 1 106 ? -23.634 12.603 27.250 1.00 86.56 106 LYS A CA 1
ATOM 876 C C . LYS A 1 106 ? -24.203 11.469 28.106 1.00 86.56 106 LYS A C 1
ATOM 878 O O . LYS A 1 106 ? -24.999 11.722 29.008 1.00 86.56 106 LYS A O 1
ATOM 883 N N . GLU A 1 107 ? -23.820 10.231 27.821 1.00 80.81 107 GLU A N 1
ATOM 884 C CA . GLU A 1 107 ? -24.245 9.061 28.590 1.00 80.81 107 GLU A CA 1
ATOM 885 C C . GLU A 1 107 ? -23.642 9.076 30.001 1.00 80.81 107 GLU A C 1
ATOM 887 O O . GLU A 1 107 ? -24.358 8.897 30.984 1.00 80.81 107 GLU A O 1
ATOM 892 N N . ASN A 1 108 ? -22.369 9.452 30.115 1.00 80.25 108 ASN A N 1
ATOM 893 C CA . ASN A 1 108 ? -21.701 9.726 31.385 1.00 80.25 108 ASN A CA 1
ATOM 894 C C . ASN A 1 108 ? -22.436 10.774 32.236 1.00 80.25 108 ASN A C 1
ATOM 896 O O . ASN A 1 108 ? -22.696 10.545 33.416 1.00 80.25 108 ASN A O 1
ATOM 900 N N . GLN A 1 109 ? -22.788 11.915 31.640 1.00 86.38 109 GLN A N 1
ATOM 901 C CA . GLN A 1 109 ? -23.531 12.973 32.327 1.00 86.38 109 GLN A CA 1
ATOM 902 C C . GLN A 1 109 ? -24.928 12.499 32.736 1.00 86.38 109 GLN A C 1
ATOM 904 O O . GLN A 1 109 ? -25.387 12.816 33.827 1.00 86.38 109 GLN A O 1
ATOM 909 N N . SER A 1 110 ? -25.585 11.668 31.919 1.00 84.81 110 SER A N 1
ATOM 910 C CA . SER A 1 110 ? -26.866 11.062 32.297 1.00 84.81 110 SER A CA 1
ATOM 911 C C . SER A 1 110 ? -26.753 10.216 33.567 1.00 84.81 110 SER A C 1
ATOM 913 O O . SER A 1 110 ? -27.666 10.263 34.387 1.00 84.81 110 SER A O 1
ATOM 915 N N . TYR A 1 111 ? -25.668 9.457 33.741 1.00 80.31 111 TYR A N 1
ATOM 916 C CA . TYR A 1 111 ? -25.430 8.691 34.966 1.00 80.31 111 TYR A CA 1
ATOM 917 C C . TYR A 1 111 ? -25.139 9.592 36.169 1.00 80.31 111 TYR A C 1
ATOM 919 O O . TYR A 1 111 ? -25.680 9.363 37.248 1.00 80.31 111 TYR A O 1
ATOM 927 N N . LEU A 1 112 ? -24.331 10.640 35.988 1.00 83.94 112 LEU A N 1
ATOM 928 C CA . LEU A 1 112 ? -24.036 11.601 37.055 1.00 83.94 112 LEU A CA 1
ATOM 929 C C . LEU A 1 112 ? -25.292 12.340 37.523 1.00 83.94 112 LEU A C 1
ATOM 931 O O . LEU A 1 112 ? -25.504 12.471 38.725 1.00 83.94 112 LEU A O 1
ATOM 935 N N . ASN A 1 113 ? -26.143 12.770 36.593 1.00 86.94 113 ASN A N 1
ATOM 936 C CA . ASN A 1 113 ? -27.400 13.438 36.919 1.00 86.94 113 ASN A CA 1
ATOM 937 C C . ASN A 1 113 ? -28.344 12.499 37.675 1.00 86.94 113 ASN A C 1
ATOM 939 O O . ASN A 1 113 ? -28.915 12.892 38.685 1.00 86.94 113 ASN A O 1
ATOM 943 N N . LEU A 1 114 ? -28.440 11.230 37.257 1.00 83.50 114 LEU A N 1
ATOM 944 C CA . LEU A 1 114 ? -29.233 10.223 37.970 1.00 83.50 114 LEU A CA 1
ATOM 945 C C . LEU A 1 114 ? -28.805 10.050 39.431 1.00 83.50 114 LEU A C 1
ATOM 947 O O . LEU A 1 114 ? -29.667 9.855 40.285 1.00 83.50 114 LEU A O 1
ATOM 951 N N . ILE A 1 115 ? -27.500 10.123 39.706 1.00 81.69 115 ILE A N 1
ATOM 952 C CA . ILE A 1 115 ? -26.927 9.968 41.050 1.00 81.69 115 ILE A CA 1
ATOM 953 C C . ILE A 1 115 ? -27.080 11.253 41.877 1.00 81.69 115 ILE A C 1
ATOM 955 O O . ILE A 1 115 ? -27.399 11.183 43.061 1.00 81.69 115 ILE A O 1
ATOM 959 N N . ASN A 1 116 ? -26.850 12.420 41.271 1.00 86.00 116 ASN A N 1
ATOM 960 C CA . ASN A 1 116 ? -26.749 13.690 41.993 1.00 86.00 116 ASN A CA 1
ATOM 961 C C . ASN A 1 116 ? -28.085 14.438 42.133 1.00 86.00 116 ASN A C 1
ATOM 963 O O . ASN A 1 116 ? -28.254 15.189 43.092 1.00 86.00 116 ASN A O 1
ATOM 967 N N . GLU A 1 117 ? -29.016 14.281 41.188 1.00 83.31 117 GLU A N 1
ATOM 968 C CA . GLU A 1 117 ? -30.240 15.098 41.115 1.00 83.31 117 GLU A CA 1
ATOM 969 C C . GLU A 1 117 ? -31.481 14.395 41.701 1.00 83.31 117 GLU A C 1
ATOM 971 O O . GLU A 1 117 ? -32.430 15.071 42.104 1.00 83.31 117 GLU A O 1
ATOM 976 N N . ASN A 1 118 ? -31.484 13.061 41.835 1.00 67.75 118 ASN A N 1
ATOM 977 C CA . ASN A 1 118 ? -32.612 12.311 42.410 1.00 67.75 118 ASN A CA 1
ATOM 978 C C . ASN A 1 118 ? -32.621 12.362 43.945 1.00 67.75 118 ASN A C 1
ATOM 980 O O . ASN A 1 118 ? -32.343 11.381 44.633 1.00 67.75 118 ASN A O 1
ATOM 984 N N . THR A 1 119 ? -32.996 13.512 44.498 1.00 68.00 119 THR A N 1
ATOM 985 C CA . THR A 1 119 ? -33.250 13.649 45.942 1.00 68.00 119 THR A CA 1
ATOM 986 C C . THR A 1 119 ? -34.539 12.946 46.391 1.00 68.00 119 THR A C 1
ATOM 988 O O . THR A 1 119 ? -34.651 12.597 47.565 1.00 68.00 119 THR A O 1
ATOM 991 N N . ASN A 1 120 ? -35.479 12.667 45.473 1.00 83.00 120 ASN A N 1
ATOM 992 C CA . ASN A 1 120 ? -36.708 11.914 45.743 1.00 83.00 120 ASN A CA 1
ATOM 993 C C . ASN A 1 120 ? -36.921 10.771 44.732 1.00 83.00 120 ASN A C 1
ATOM 995 O O . ASN A 1 120 ? -37.513 10.958 43.671 1.00 83.00 120 ASN A O 1
ATOM 999 N N . LEU A 1 121 ? -36.479 9.561 45.090 1.00 81.69 121 LEU A N 1
ATOM 1000 C CA . LEU A 1 121 ? -36.612 8.350 44.263 1.00 81.69 121 LEU A CA 1
ATOM 1001 C C . LEU A 1 121 ? -38.065 7.998 43.901 1.00 81.69 121 LEU A C 1
ATOM 1003 O O . LEU A 1 121 ? -38.296 7.302 42.917 1.00 81.69 121 LEU A O 1
ATOM 1007 N N . ALA A 1 122 ? -39.050 8.468 44.676 1.00 84.56 122 ALA A N 1
ATOM 1008 C CA . ALA A 1 122 ? -40.462 8.197 44.408 1.00 84.56 122 ALA A CA 1
ATOM 1009 C C . ALA A 1 122 ? -40.984 8.899 43.139 1.00 84.56 122 ALA A C 1
ATOM 1011 O O . ALA A 1 122 ? -42.010 8.491 42.600 1.00 84.56 122 ALA A O 1
ATOM 1012 N N . GLU A 1 123 ? -40.289 9.936 42.663 1.00 88.19 123 GLU A N 1
ATOM 1013 C CA . GLU A 1 123 ? -40.653 10.701 41.462 1.00 88.19 123 GLU A CA 1
ATOM 1014 C C . GLU A 1 123 ? -39.862 10.274 40.215 1.00 88.19 123 GLU A C 1
ATOM 1016 O O . GLU A 1 123 ? -40.155 10.724 39.105 1.00 88.19 123 GLU A O 1
ATOM 1021 N N . SER A 1 124 ? -38.868 9.394 40.367 1.00 88.56 124 SER A N 1
ATOM 1022 C CA . SER A 1 124 ? -38.046 8.920 39.255 1.00 88.56 124 SER A CA 1
ATOM 1023 C C . SER A 1 124 ? -38.849 8.024 38.307 1.00 88.56 124 SER A C 1
ATOM 1025 O O . SER A 1 124 ? -39.712 7.245 38.719 1.00 88.56 124 SER A O 1
ATOM 1027 N N . SER A 1 125 ? -38.545 8.087 37.007 1.00 90.75 125 SER A N 1
ATOM 1028 C CA . SER A 1 125 ? -39.188 7.196 36.040 1.00 90.75 125 SER A CA 1
ATOM 1029 C C . SER A 1 125 ? -38.774 5.738 36.276 1.00 90.75 125 SER A C 1
ATOM 1031 O O . SER A 1 125 ? -37.672 5.464 36.750 1.00 90.75 125 SER A O 1
ATOM 1033 N N . TYR A 1 126 ? -39.616 4.775 35.884 1.00 90.44 126 TYR A N 1
ATOM 1034 C CA . TYR A 1 126 ? -39.287 3.345 36.001 1.00 90.44 126 TYR A CA 1
ATOM 1035 C C . TYR A 1 126 ? -37.944 2.990 35.337 1.00 90.44 126 TYR A C 1
ATOM 1037 O O . TYR A 1 126 ? -37.169 2.208 35.874 1.00 90.44 126 TYR A O 1
ATOM 1045 N N . LYS A 1 127 ? -37.631 3.628 34.202 1.00 87.94 127 LYS A N 1
ATOM 1046 C CA . LYS A 1 127 ? -36.365 3.446 33.480 1.00 87.94 127 LYS A CA 1
ATOM 1047 C C . LYS A 1 127 ? -35.161 3.993 34.252 1.00 87.94 127 LYS A C 1
ATOM 1049 O O . LYS A 1 127 ? -34.072 3.430 34.173 1.00 87.94 127 LYS A O 1
ATOM 1054 N N . ASP A 1 128 ? -35.344 5.092 34.975 1.00 86.31 128 ASP A N 1
ATOM 1055 C CA . ASP A 1 128 ? -34.301 5.681 35.816 1.00 86.31 128 ASP A CA 1
ATOM 1056 C C . ASP A 1 128 ? -34.061 4.826 37.060 1.00 86.31 128 ASP A C 1
ATOM 1058 O O . ASP A 1 128 ? -32.912 4.583 37.419 1.00 86.31 128 ASP A O 1
ATOM 1062 N N . LEU A 1 129 ? -35.132 4.293 37.656 1.00 86.38 129 LEU A N 1
ATOM 1063 C CA . LEU A 1 129 ? -35.058 3.343 38.765 1.00 86.38 129 LEU A CA 1
ATOM 1064 C C . LEU A 1 129 ? -34.365 2.040 38.353 1.00 86.38 129 LEU A C 1
ATOM 1066 O O . LEU A 1 129 ? -33.470 1.590 39.056 1.00 86.38 129 LEU A O 1
ATOM 1070 N N . GLU A 1 130 ? -34.710 1.470 37.196 1.00 86.38 130 GLU A N 1
ATOM 1071 C CA . GLU A 1 130 ? -34.040 0.285 36.645 1.00 86.38 130 GLU A CA 1
ATOM 1072 C C . GLU A 1 130 ? -32.542 0.542 36.426 1.00 86.38 130 GLU A C 1
ATOM 1074 O O . GLU A 1 130 ? -31.700 -0.257 36.835 1.00 86.38 130 GLU A O 1
ATOM 1079 N N . LYS A 1 131 ? -32.181 1.701 35.858 1.00 82.44 131 LYS A N 1
ATOM 1080 C CA . LYS A 1 131 ? -30.776 2.111 35.731 1.00 82.44 131 LYS A CA 1
ATOM 1081 C C . LYS A 1 131 ? -30.082 2.244 37.087 1.00 82.44 131 LYS A C 1
ATOM 1083 O O . LYS A 1 131 ? -28.955 1.783 37.213 1.00 82.44 131 LYS A O 1
ATOM 1088 N N . LEU A 1 132 ? -30.719 2.854 38.085 1.00 81.44 132 LEU A N 1
ATOM 1089 C CA . LEU A 1 132 ? -30.156 3.015 39.429 1.00 81.44 132 LEU A CA 1
ATOM 1090 C C . LEU A 1 132 ? -29.967 1.672 40.145 1.00 81.44 132 LEU A C 1
ATOM 1092 O O . LEU A 1 132 ? -28.926 1.465 40.763 1.00 81.44 132 LEU A O 1
ATOM 1096 N N . VAL A 1 133 ? -30.918 0.743 40.018 1.00 83.69 133 VAL A N 1
ATOM 1097 C CA . VAL A 1 133 ? -30.796 -0.625 40.551 1.00 83.69 133 VAL A CA 1
ATOM 1098 C C . VAL A 1 133 ? -29.598 -1.329 39.921 1.00 83.69 133 VAL A C 1
ATOM 1100 O O . VAL A 1 133 ? -28.713 -1.786 40.642 1.00 83.69 133 VAL A O 1
ATOM 1103 N N . ASN A 1 134 ? -29.489 -1.296 38.590 1.00 76.50 134 ASN A N 1
ATOM 1104 C CA . ASN A 1 134 ? -28.359 -1.892 37.879 1.00 76.50 134 ASN A CA 1
ATOM 1105 C C . ASN A 1 134 ? -27.006 -1.267 38.280 1.00 76.50 134 ASN A C 1
ATOM 1107 O O . ASN A 1 134 ? -25.961 -1.917 38.154 1.00 76.50 134 ASN A O 1
ATOM 1111 N N . ILE A 1 135 ? -26.991 0.010 38.687 1.00 76.50 135 ILE A N 1
ATOM 1112 C CA . ILE A 1 135 ? -25.790 0.714 39.164 1.00 76.50 135 ILE A CA 1
ATOM 1113 C C . ILE A 1 135 ? -25.407 0.226 40.562 1.00 76.50 135 ILE A C 1
ATOM 1115 O O . ILE A 1 135 ? -24.234 -0.053 40.808 1.00 76.50 135 ILE A O 1
ATOM 1119 N N . VAL A 1 136 ? -26.383 0.115 41.468 1.00 75.44 136 VAL A N 1
ATOM 1120 C CA . VAL A 1 136 ? -26.183 -0.332 42.857 1.00 75.44 136 VAL A CA 1
ATOM 1121 C C . VAL A 1 136 ? -25.727 -1.788 42.914 1.00 75.44 136 VAL A C 1
ATOM 1123 O O . VAL A 1 136 ? -24.861 -2.125 43.717 1.00 75.44 136 VAL A O 1
ATOM 1126 N N . GLU A 1 137 ? -26.241 -2.635 42.023 1.00 80.31 137 GLU A N 1
ATOM 1127 C CA . GLU A 1 137 ? -25.800 -4.028 41.873 1.00 80.31 137 GLU A CA 1
ATOM 1128 C C . GLU A 1 137 ? -24.377 -4.149 41.293 1.00 80.31 137 GLU A C 1
ATOM 1130 O O . GLU A 1 137 ? -23.830 -5.246 41.181 1.00 80.31 137 GLU A O 1
ATOM 1135 N N . GLY A 1 138 ? -23.740 -3.026 40.940 1.00 64.31 138 GLY A N 1
ATOM 1136 C CA . GLY A 1 138 ? -22.354 -2.956 40.480 1.00 64.31 138 GLY A CA 1
ATOM 1137 C C . GLY A 1 138 ? -22.135 -3.445 39.049 1.00 64.31 138 GLY A C 1
ATOM 1138 O O . GLY A 1 138 ? -21.078 -3.173 38.484 1.00 64.31 138 GLY A O 1
ATOM 1139 N N . GLN A 1 139 ? -23.125 -4.100 38.437 1.00 69.75 139 GLN A N 1
ATOM 1140 C CA . GLN A 1 139 ? -23.034 -4.632 37.079 1.00 69.75 139 GLN A CA 1
ATOM 1141 C C . GLN A 1 139 ? -22.916 -3.514 36.042 1.00 69.75 139 GLN A C 1
ATOM 1143 O O . GLN A 1 139 ? -21.927 -3.458 35.324 1.00 69.75 139 GLN A O 1
ATOM 1148 N N . THR A 1 140 ? -23.820 -2.530 36.008 1.00 64.69 140 THR A N 1
ATOM 1149 C CA . THR A 1 140 ? -23.755 -1.535 34.912 1.00 64.69 140 THR A CA 1
ATOM 1150 C C . THR A 1 140 ? -22.613 -0.534 35.009 1.00 64.69 140 THR A C 1
ATOM 1152 O O . THR A 1 140 ? -22.146 -0.089 33.969 1.00 64.69 140 THR A O 1
ATOM 1155 N N . LEU A 1 141 ? -22.163 -0.129 36.200 1.00 64.25 141 LEU A N 1
ATOM 1156 C CA . LEU A 1 141 ? -21.193 0.971 36.307 1.00 64.25 141 LEU A CA 1
ATOM 1157 C C . LEU A 1 141 ? -19.752 0.496 36.063 1.00 64.25 141 LEU A C 1
ATOM 1159 O O . LEU A 1 141 ? -18.963 1.221 35.455 1.00 64.25 141 LEU A O 1
ATOM 1163 N N . ILE A 1 142 ? -19.435 -0.735 36.475 1.00 72.31 142 ILE A N 1
ATOM 1164 C CA . ILE A 1 142 ? -18.171 -1.401 36.137 1.00 72.31 142 ILE A CA 1
ATOM 1165 C C . ILE A 1 142 ? -18.164 -1.743 34.644 1.00 72.31 142 ILE A C 1
ATOM 1167 O O . ILE A 1 142 ? -17.243 -1.316 33.946 1.00 72.31 142 ILE A O 1
ATOM 1171 N N . ASP A 1 143 ? -19.228 -2.379 34.136 1.00 76.19 143 ASP A N 1
ATOM 1172 C CA . ASP A 1 143 ? -19.350 -2.734 32.716 1.00 76.19 143 ASP A CA 1
ATOM 1173 C C . ASP A 1 143 ? -19.284 -1.492 31.815 1.00 76.19 143 ASP A C 1
ATOM 1175 O O . ASP A 1 143 ? -18.585 -1.486 30.801 1.00 76.19 143 ASP A O 1
ATOM 1179 N N . TRP A 1 144 ? -19.941 -0.395 32.207 1.00 72.69 144 TRP A N 1
ATOM 1180 C CA . TRP A 1 144 ? -19.890 0.875 31.484 1.00 72.69 144 TRP A CA 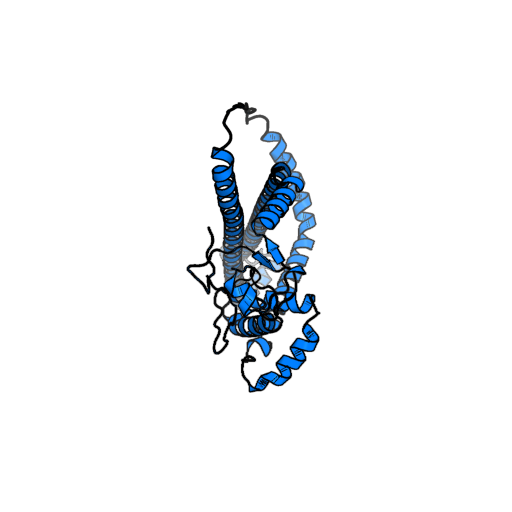1
ATOM 1181 C C . TRP A 1 144 ? -18.490 1.486 31.487 1.00 72.69 144 TRP A C 1
ATOM 1183 O O . TRP A 1 144 ? -18.019 1.949 30.449 1.00 72.69 144 TRP A O 1
ATOM 1193 N N . ASN A 1 145 ? -17.800 1.498 32.630 1.00 77.12 145 ASN A N 1
ATOM 1194 C CA . ASN A 1 145 ? -16.470 2.095 32.717 1.00 77.12 145 ASN A CA 1
ATOM 1195 C C . ASN A 1 145 ? -15.445 1.284 31.906 1.00 77.12 145 ASN A C 1
ATOM 1197 O O . ASN A 1 145 ? -14.609 1.859 31.206 1.00 77.12 145 ASN A O 1
ATOM 1201 N N . GLU A 1 146 ? -15.535 -0.047 31.935 1.00 81.50 146 GLU A N 1
ATOM 1202 C CA . GLU A 1 146 ? -14.725 -0.932 31.093 1.00 81.50 146 GLU A CA 1
ATOM 1203 C C . GLU A 1 146 ? -15.040 -0.750 29.604 1.00 81.50 146 GLU A C 1
ATOM 1205 O O . GLU A 1 146 ? -14.123 -0.564 28.797 1.00 81.50 146 GLU A O 1
ATOM 1210 N N . GLN A 1 147 ? -16.323 -0.719 29.234 1.00 73.69 147 GLN A N 1
ATOM 1211 C CA . GLN A 1 147 ? -16.766 -0.503 27.859 1.00 73.69 147 GLN A CA 1
ATOM 1212 C C . GLN A 1 147 ? -16.310 0.859 27.329 1.00 73.69 147 GLN A C 1
ATOM 1214 O O . GLN A 1 147 ? -15.735 0.932 26.240 1.00 73.69 147 GLN A O 1
ATOM 1219 N N . LYS A 1 148 ? -16.497 1.926 28.112 1.00 77.31 148 LYS A N 1
ATOM 1220 C CA . LYS A 1 148 ? -16.017 3.274 27.809 1.00 77.31 148 LYS A CA 1
ATOM 1221 C C . LYS A 1 148 ? -14.511 3.264 27.588 1.00 77.31 148 LYS A C 1
ATOM 1223 O O . LYS A 1 148 ? -14.050 3.728 26.550 1.00 77.31 148 LYS A O 1
ATOM 1228 N N . ASN A 1 149 ? -13.734 2.728 28.528 1.00 81.56 149 ASN A N 1
ATOM 1229 C CA . ASN A 1 149 ? -12.276 2.714 28.417 1.00 81.56 149 ASN A CA 1
ATOM 1230 C C . ASN A 1 149 ? -11.813 1.914 27.191 1.00 81.56 149 ASN A C 1
ATOM 1232 O O . ASN A 1 149 ? -10.937 2.370 26.456 1.00 81.56 149 ASN A O 1
ATOM 1236 N N . SER A 1 150 ? -12.441 0.769 26.915 1.00 80.00 150 SER A N 1
ATOM 1237 C CA . SER A 1 150 ? -12.166 -0.029 25.719 1.00 80.00 150 SER A CA 1
ATOM 1238 C C . SER A 1 150 ? -12.455 0.751 24.431 1.00 80.00 150 SER A C 1
ATOM 1240 O O . SER A 1 150 ? -11.607 0.802 23.539 1.00 80.00 150 SER A O 1
ATOM 1242 N N . GLN A 1 151 ? -13.617 1.406 24.341 1.00 70.12 151 GLN A N 1
ATOM 1243 C CA . GLN A 1 151 ? -13.999 2.218 23.181 1.00 70.12 151 GLN A CA 1
ATOM 1244 C C . GLN A 1 151 ? -13.075 3.425 22.991 1.00 70.12 151 GLN A C 1
ATOM 1246 O O . GLN A 1 151 ? -12.649 3.694 21.871 1.00 70.12 151 GLN A O 1
ATOM 1251 N N . MET A 1 152 ? -12.706 4.115 24.071 1.00 74.50 152 MET A N 1
ATOM 1252 C CA . MET A 1 152 ? -11.760 5.237 24.042 1.00 74.50 152 MET A CA 1
ATOM 1253 C C . MET A 1 152 ? -10.394 4.799 23.498 1.00 74.50 152 MET A C 1
ATOM 1255 O O . MET A 1 152 ? -9.851 5.439 22.599 1.00 74.50 152 MET A O 1
ATOM 1259 N N . ILE A 1 153 ? -9.871 3.661 23.972 1.00 80.75 153 ILE A N 1
ATOM 1260 C CA . ILE A 1 153 ? -8.613 3.082 23.478 1.00 80.75 153 ILE A CA 1
ATOM 1261 C C . ILE A 1 153 ? -8.715 2.733 21.985 1.00 80.75 153 ILE A C 1
ATOM 1263 O O . ILE A 1 153 ? -7.758 2.934 21.233 1.00 80.75 153 ILE A O 1
ATOM 1267 N N . GLU A 1 154 ? -9.842 2.180 21.537 1.00 73.56 154 GLU A N 1
ATOM 1268 C CA . GLU A 1 154 ? -10.053 1.822 20.132 1.00 73.56 154 GLU A CA 1
ATOM 1269 C C . GLU A 1 154 ? -10.168 3.057 19.223 1.00 73.56 154 GLU A C 1
ATOM 1271 O O . GLU A 1 154 ? -9.574 3.082 18.138 1.00 73.56 154 GLU A O 1
ATOM 1276 N N . LEU A 1 155 ? -10.861 4.105 19.678 1.00 69.81 155 LEU A N 1
ATOM 1277 C CA . LEU A 1 155 ? -10.961 5.388 18.979 1.00 69.81 155 LEU A CA 1
ATOM 1278 C C . LEU A 1 155 ? -9.592 6.059 18.852 1.00 69.81 155 LEU A C 1
ATOM 1280 O O . LEU A 1 155 ? -9.204 6.428 17.741 1.00 69.81 155 LEU A O 1
ATOM 1284 N N . ASP A 1 156 ? -8.815 6.120 19.936 1.00 76.56 156 ASP A N 1
ATOM 1285 C CA . ASP A 1 156 ? -7.461 6.683 19.926 1.00 76.56 156 ASP A CA 1
ATOM 1286 C C . ASP A 1 156 ? -6.538 5.913 18.977 1.00 76.56 156 ASP A C 1
ATOM 1288 O O . ASP A 1 156 ? -5.785 6.507 18.198 1.00 76.56 156 ASP A O 1
ATOM 1292 N N . LYS A 1 157 ? -6.603 4.575 18.991 1.00 75.44 157 LYS A N 1
ATOM 1293 C CA . LYS A 1 157 ? -5.852 3.732 18.048 1.00 75.44 157 LYS A CA 1
ATOM 1294 C C . LYS A 1 157 ? -6.248 4.026 16.605 1.00 75.44 157 LYS A C 1
ATOM 1296 O O . LYS A 1 157 ? -5.369 4.190 15.760 1.00 75.44 157 LYS A O 1
ATOM 1301 N N . THR A 1 158 ? -7.545 4.122 16.328 1.00 68.50 158 THR A N 1
ATOM 1302 C CA . THR A 1 158 ? -8.076 4.388 14.984 1.00 68.50 158 THR A CA 1
ATOM 1303 C C . THR A 1 158 ? -7.653 5.768 14.485 1.00 68.50 158 THR A C 1
ATOM 1305 O O . THR A 1 158 ? -7.182 5.901 13.354 1.00 68.50 158 THR A O 1
ATOM 1308 N N . MET A 1 159 ? -7.742 6.788 15.340 1.00 71.69 159 MET A N 1
ATOM 1309 C CA . MET A 1 159 ? -7.351 8.159 15.023 1.00 71.69 159 MET A CA 1
ATOM 1310 C C . MET A 1 159 ? -5.840 8.279 14.796 1.00 71.69 159 MET A C 1
ATOM 1312 O O . MET A 1 159 ? -5.398 8.869 13.805 1.00 71.69 159 MET A O 1
ATOM 1316 N N . ASN A 1 160 ? -5.027 7.653 15.648 1.00 76.31 160 ASN A N 1
ATOM 1317 C CA . ASN A 1 160 ? -3.577 7.617 15.465 1.00 76.31 160 ASN A CA 1
ATOM 1318 C C . ASN A 1 160 ? -3.189 6.890 14.173 1.00 76.31 160 ASN A C 1
ATOM 1320 O O . ASN A 1 160 ? -2.388 7.404 13.389 1.00 76.31 160 ASN A O 1
ATOM 1324 N N . TRP A 1 161 ? -3.785 5.727 13.908 1.00 70.19 161 TRP A N 1
ATOM 1325 C CA . TRP A 1 161 ? -3.505 4.938 12.709 1.00 70.19 161 TRP A CA 1
ATOM 1326 C C . TRP A 1 161 ? -3.905 5.671 11.425 1.00 70.19 161 TRP A C 1
ATOM 1328 O O . TRP A 1 161 ? -3.099 5.776 10.497 1.00 70.19 161 TRP A O 1
ATOM 1338 N N . GLY A 1 162 ? -5.102 6.259 11.389 1.00 64.38 162 GLY A N 1
ATOM 1339 C CA . GLY A 1 162 ? -5.560 7.049 10.249 1.00 64.38 162 GLY A CA 1
ATOM 1340 C C . GLY A 1 162 ? -4.676 8.274 9.994 1.00 64.38 162 GLY A C 1
ATOM 1341 O O . GLY A 1 162 ? -4.301 8.534 8.849 1.00 64.38 162 GLY A O 1
ATOM 1342 N N . THR A 1 163 ? -4.224 8.952 11.056 1.00 71.69 163 THR A N 1
ATOM 1343 C CA . THR A 1 163 ? -3.271 10.069 10.951 1.00 71.69 163 THR A CA 1
ATOM 1344 C C . THR A 1 163 ? -1.939 9.619 10.344 1.00 71.69 163 THR A C 1
ATOM 1346 O O . THR A 1 163 ? -1.378 10.305 9.484 1.00 71.69 163 THR A O 1
ATOM 1349 N N . ILE A 1 164 ? -1.415 8.467 10.779 1.00 72.25 164 ILE A N 1
ATOM 1350 C CA . ILE A 1 164 ? -0.162 7.899 10.262 1.00 72.25 164 ILE A CA 1
ATOM 1351 C C . ILE A 1 164 ? -0.294 7.585 8.770 1.00 72.25 164 ILE A C 1
ATOM 1353 O O . ILE A 1 164 ? 0.572 7.983 7.987 1.00 72.25 164 ILE A O 1
ATOM 1357 N N . ILE A 1 165 ? -1.383 6.927 8.366 1.00 61.84 165 ILE A N 1
ATOM 1358 C CA . ILE A 1 165 ? -1.628 6.571 6.965 1.00 61.84 165 ILE A CA 1
ATOM 1359 C C . ILE A 1 165 ? -1.781 7.808 6.098 1.00 61.84 165 ILE A C 1
ATOM 1361 O O . ILE A 1 165 ? -1.124 7.898 5.062 1.00 61.84 165 ILE A O 1
ATOM 1365 N N . LEU A 1 166 ? -2.590 8.779 6.522 1.00 64.25 166 LEU A N 1
ATOM 1366 C CA . LEU A 1 166 ? -2.789 10.008 5.765 1.00 64.25 166 LEU A CA 1
ATOM 1367 C C . LEU A 1 166 ? -1.458 10.737 5.566 1.00 64.25 166 LEU A C 1
ATOM 1369 O O . LEU A 1 166 ? -1.099 11.095 4.445 1.00 64.25 166 LEU A O 1
ATOM 1373 N N . ARG A 1 167 ? -0.671 10.883 6.637 1.00 73.88 167 ARG A N 1
ATOM 1374 C CA . ARG A 1 167 ? 0.653 11.513 6.574 1.00 73.88 167 ARG A CA 1
ATOM 1375 C C . ARG A 1 167 ? 1.591 10.763 5.626 1.00 73.88 167 ARG A C 1
ATOM 1377 O O . ARG A 1 167 ? 2.328 11.397 4.871 1.00 73.88 167 ARG A O 1
ATOM 1384 N N . HIS A 1 168 ? 1.568 9.432 5.650 1.00 67.81 168 HIS A N 1
ATOM 1385 C CA . HIS A 1 168 ? 2.379 8.608 4.760 1.00 67.81 168 HIS A CA 1
ATOM 1386 C C . HIS A 1 168 ? 1.954 8.765 3.293 1.00 67.81 168 HIS A C 1
ATOM 1388 O O . HIS A 1 168 ? 2.798 9.034 2.439 1.00 67.81 168 HIS A O 1
ATOM 1394 N N . LEU A 1 169 ? 0.654 8.682 3.002 1.00 61.28 169 LEU A N 1
ATOM 1395 C CA . LEU A 1 169 ? 0.110 8.869 1.657 1.00 61.28 169 LEU A CA 1
ATOM 1396 C C . LEU A 1 169 ? 0.461 10.253 1.106 1.00 61.28 169 LEU A C 1
ATOM 1398 O O . LEU A 1 169 ? 1.010 10.349 0.011 1.00 61.28 169 LEU A O 1
ATOM 1402 N N . LEU A 1 170 ? 0.251 11.317 1.885 1.00 64.62 170 LEU A N 1
ATOM 1403 C CA . LEU A 1 170 ? 0.610 12.682 1.488 1.00 64.62 170 LEU A CA 1
ATOM 1404 C C . LEU A 1 170 ? 2.114 12.828 1.215 1.00 64.62 170 LEU A C 1
ATOM 1406 O O . LEU A 1 170 ? 2.516 13.466 0.236 1.00 64.62 170 LEU A O 1
ATOM 1410 N N . LYS A 1 171 ? 2.966 12.191 2.028 1.00 77.62 171 LYS A N 1
ATOM 1411 C CA . LYS A 1 171 ? 4.419 12.163 1.804 1.00 77.62 171 LYS A CA 1
ATOM 1412 C C . LYS A 1 171 ? 4.775 11.453 0.493 1.00 77.62 171 LYS A C 1
ATOM 1414 O O . LYS A 1 171 ? 5.606 11.963 -0.260 1.00 77.62 171 LYS A O 1
ATOM 1419 N N . CYS A 1 172 ? 4.142 10.320 0.195 1.00 66.06 172 CYS A N 1
ATOM 1420 C CA . CYS A 1 172 ? 4.335 9.574 -1.051 1.00 66.06 172 CYS A CA 1
ATOM 1421 C C . CYS A 1 172 ? 3.878 10.375 -2.277 1.00 66.06 172 CYS A C 1
ATOM 1423 O O . CYS A 1 172 ? 4.640 10.508 -3.236 1.00 66.06 172 CYS A O 1
ATOM 1425 N N . LEU A 1 173 ? 2.699 11.000 -2.214 1.00 63.09 173 LEU A N 1
ATOM 1426 C CA . LEU A 1 173 ? 2.192 11.881 -3.271 1.00 63.09 173 LEU A CA 1
ATOM 1427 C C . LEU A 1 173 ? 3.138 13.066 -3.520 1.00 63.09 173 LEU A C 1
ATOM 1429 O O . LEU A 1 173 ? 3.466 13.385 -4.665 1.00 63.09 173 LEU A O 1
ATOM 1433 N N . THR A 1 174 ? 3.656 13.673 -2.450 1.00 73.25 174 THR A N 1
ATOM 1434 C CA . THR A 1 174 ? 4.634 14.766 -2.538 1.00 73.25 174 THR A CA 1
ATOM 1435 C C . THR A 1 174 ? 5.947 14.298 -3.172 1.00 73.25 174 THR A C 1
ATOM 1437 O O . THR A 1 174 ? 6.500 14.982 -4.037 1.00 73.25 174 THR A O 1
ATOM 1440 N N . LYS A 1 175 ? 6.447 13.117 -2.783 1.00 74.81 175 LYS A N 1
ATOM 1441 C CA . LYS A 1 175 ? 7.674 12.525 -3.338 1.00 74.81 175 LYS A CA 1
ATOM 1442 C C . LYS A 1 175 ? 7.535 12.256 -4.835 1.00 74.81 175 LYS A C 1
ATOM 1444 O O . LYS A 1 175 ? 8.427 12.640 -5.590 1.00 74.81 175 LYS A O 1
ATOM 1449 N N . GLU A 1 176 ? 6.422 11.678 -5.277 1.00 65.50 176 GLU A N 1
ATOM 1450 C CA . GLU A 1 176 ? 6.181 11.399 -6.699 1.00 65.50 176 GLU A CA 1
ATOM 1451 C C . GLU A 1 176 ? 5.959 12.671 -7.527 1.00 65.50 176 GLU A C 1
ATOM 1453 O O . GLU A 1 176 ? 6.507 12.808 -8.628 1.00 65.50 176 GLU A O 1
ATOM 1458 N N . SER A 1 177 ? 5.266 13.666 -6.967 1.00 69.75 177 SER A N 1
ATOM 1459 C CA . SER A 1 177 ? 5.167 15.004 -7.562 1.00 69.75 177 SER A CA 1
ATOM 1460 C C . SER A 1 177 ? 6.556 15.633 -7.757 1.00 69.75 177 SER A C 1
ATOM 1462 O O . SER A 1 177 ? 6.894 16.128 -8.839 1.00 69.75 177 SER A O 1
ATOM 1464 N N . ASN A 1 178 ? 7.425 15.538 -6.746 1.00 72.06 178 ASN A N 1
ATOM 1465 C CA . ASN A 1 178 ? 8.792 16.054 -6.806 1.00 72.06 178 ASN A CA 1
ATOM 1466 C C . ASN A 1 178 ? 9.690 15.269 -7.769 1.00 72.06 178 ASN A C 1
ATOM 1468 O O . ASN A 1 178 ? 10.476 15.882 -8.495 1.00 72.06 178 ASN A O 1
ATOM 1472 N N . ARG A 1 179 ? 9.562 13.940 -7.831 1.00 67.56 179 ARG A N 1
ATOM 1473 C CA . ARG A 1 179 ? 10.303 13.077 -8.765 1.00 67.56 179 ARG A CA 1
ATOM 1474 C C . ARG A 1 179 ? 9.949 13.401 -10.214 1.00 67.56 179 ARG A C 1
ATOM 1476 O O . ARG A 1 179 ? 10.847 13.608 -11.035 1.00 67.56 179 ARG A O 1
ATOM 1483 N N . SER A 1 180 ? 8.656 13.557 -10.487 1.00 67.12 180 SER A N 1
ATOM 1484 C CA . SER A 1 180 ? 8.133 13.996 -11.783 1.00 67.12 180 SER A CA 1
ATOM 1485 C C . SER A 1 180 ? 8.681 15.377 -12.162 1.00 67.12 180 SER A C 1
ATOM 1487 O O . SER A 1 180 ? 9.152 15.587 -13.282 1.00 67.12 180 SER A O 1
ATOM 1489 N N . ASN A 1 181 ? 8.725 16.312 -11.204 1.00 65.81 181 ASN A N 1
ATOM 1490 C CA . ASN A 1 181 ? 9.320 17.635 -11.403 1.00 65.81 181 ASN A CA 1
ATOM 1491 C C . ASN A 1 181 ? 10.839 17.583 -11.648 1.00 65.81 181 ASN A C 1
ATOM 1493 O O . ASN A 1 181 ? 11.347 18.347 -12.471 1.00 65.81 181 ASN A O 1
ATOM 1497 N N . HIS A 1 182 ? 11.576 16.699 -10.970 1.00 65.38 182 HIS A N 1
ATOM 1498 C CA . HIS A 1 182 ? 13.025 16.549 -11.136 1.00 65.38 182 HIS A CA 1
ATOM 1499 C C . HIS A 1 182 ? 13.406 15.968 -12.499 1.00 65.38 182 HIS A C 1
ATOM 1501 O O . HIS A 1 182 ? 14.272 16.532 -13.170 1.00 65.38 182 HIS A O 1
ATOM 1507 N N . GLN A 1 183 ? 12.731 14.906 -12.951 1.00 64.94 183 GLN A N 1
ATOM 1508 C CA . GLN A 1 183 ? 12.935 14.354 -14.298 1.00 64.94 183 GLN A CA 1
ATOM 1509 C C . GLN A 1 183 ? 12.663 15.411 -15.379 1.00 64.94 183 GLN A C 1
ATOM 1511 O O . GLN A 1 183 ? 13.395 15.521 -16.364 1.00 64.94 183 GLN A O 1
ATOM 1516 N N . LEU A 1 184 ? 11.664 16.268 -15.157 1.00 58.97 184 LEU A N 1
ATOM 1517 C CA . LEU A 1 184 ? 11.359 17.397 -16.032 1.00 58.97 184 LEU A CA 1
ATOM 1518 C C . LEU A 1 184 ? 12.416 18.496 -15.993 1.00 58.97 184 LEU A C 1
ATOM 1520 O O . LEU A 1 184 ? 12.823 18.954 -17.057 1.00 58.97 184 LEU A O 1
ATOM 1524 N N . LYS A 1 185 ? 12.895 18.910 -14.813 1.00 64.94 185 LYS A N 1
ATOM 1525 C CA . LYS A 1 185 ? 14.010 19.866 -14.710 1.00 64.94 185 LYS A CA 1
ATOM 1526 C C . LYS A 1 185 ? 15.227 19.340 -15.463 1.00 64.94 185 LYS A C 1
ATOM 1528 O O . LYS A 1 185 ? 15.825 20.094 -16.221 1.00 64.94 185 LYS A O 1
ATOM 1533 N N . PHE A 1 186 ? 15.531 18.050 -15.346 1.00 56.72 186 PHE A N 1
ATOM 1534 C CA . PHE A 1 186 ? 16.624 17.418 -16.080 1.00 56.72 186 PHE A CA 1
ATOM 1535 C C . PHE A 1 186 ? 16.401 17.464 -17.602 1.00 56.72 186 PHE A C 1
ATOM 1537 O O . PHE A 1 186 ? 17.296 17.855 -18.350 1.00 56.72 186 PHE A O 1
ATOM 1544 N N . ASN A 1 187 ? 15.183 17.174 -18.072 1.00 60.03 187 ASN A N 1
ATOM 1545 C CA . ASN A 1 187 ? 14.823 17.240 -19.493 1.00 60.03 187 ASN A CA 1
ATOM 1546 C C . ASN A 1 187 ? 14.790 18.676 -20.048 1.00 60.03 187 ASN A C 1
ATOM 1548 O O . ASN A 1 187 ? 15.200 18.904 -21.187 1.00 60.03 187 ASN A O 1
ATOM 1552 N N . ILE A 1 188 ? 14.348 19.655 -19.254 1.00 57.53 188 ILE A N 1
ATOM 1553 C CA . ILE A 1 188 ? 14.346 21.082 -19.601 1.00 57.53 188 ILE A CA 1
ATOM 1554 C C . ILE A 1 188 ? 15.775 21.622 -19.623 1.00 57.53 188 ILE A C 1
ATOM 1556 O O . ILE A 1 188 ? 16.125 22.325 -20.563 1.00 57.53 188 ILE A O 1
ATOM 1560 N N . ILE A 1 189 ? 16.622 21.272 -18.651 1.00 57.34 189 ILE A N 1
ATOM 1561 C CA . ILE A 1 189 ? 18.045 21.641 -18.636 1.00 57.34 189 ILE A CA 1
ATOM 1562 C C . ILE A 1 189 ? 18.742 21.035 -19.858 1.00 57.34 189 ILE A C 1
ATOM 1564 O O . ILE A 1 189 ? 19.390 21.766 -20.604 1.00 57.34 189 ILE A O 1
ATOM 1568 N N . LYS A 1 190 ? 18.515 19.749 -20.155 1.00 56.53 190 LYS A N 1
ATOM 1569 C CA . LYS A 1 190 ? 19.032 19.081 -21.362 1.00 56.53 190 LYS A CA 1
ATOM 1570 C C . LYS A 1 190 ? 18.574 19.776 -22.653 1.00 56.53 190 LYS A C 1
ATOM 1572 O O . LYS A 1 190 ? 19.390 20.003 -23.544 1.00 56.53 190 LYS A O 1
ATOM 1577 N N . LYS A 1 191 ? 17.302 20.192 -22.738 1.00 57.00 191 LYS A N 1
ATOM 1578 C CA . LYS A 1 191 ? 16.760 20.969 -23.871 1.00 57.00 191 LYS A CA 1
ATOM 1579 C C . LYS A 1 191 ? 17.276 22.415 -23.916 1.00 57.00 191 LYS A C 1
ATOM 1581 O O . LYS A 1 191 ? 17.466 22.940 -25.005 1.00 57.00 191 LYS A O 1
ATOM 1586 N N . ASN A 1 192 ? 17.541 23.066 -22.784 1.00 47.16 192 ASN A N 1
ATOM 1587 C CA . ASN A 1 192 ? 18.063 24.438 -22.720 1.00 47.16 192 ASN A CA 1
ATOM 1588 C C . ASN A 1 192 ? 19.557 24.509 -23.054 1.00 47.16 192 ASN A C 1
ATOM 1590 O O . ASN A 1 192 ? 19.980 25.473 -23.688 1.00 47.16 192 ASN A O 1
ATOM 1594 N N . TYR A 1 193 ? 20.337 23.475 -22.724 1.00 48.31 193 TYR A N 1
ATOM 1595 C CA . TYR A 1 193 ? 21.690 23.303 -23.265 1.00 48.31 193 TYR A CA 1
ATOM 1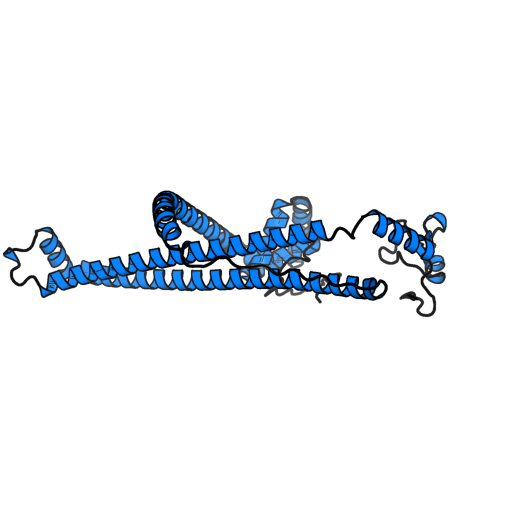596 C C . TYR A 1 193 ? 21.672 23.146 -24.795 1.00 48.31 193 TYR A C 1
ATOM 1598 O O . TYR A 1 193 ? 22.562 23.654 -25.466 1.00 48.31 193 TYR A O 1
ATOM 1606 N N . GLN A 1 194 ? 20.627 22.530 -25.363 1.00 47.03 194 GLN A N 1
ATOM 1607 C CA . GLN A 1 194 ? 20.432 22.451 -26.818 1.00 47.03 194 GLN A CA 1
ATOM 1608 C C . GLN A 1 194 ? 19.869 23.751 -27.431 1.00 47.03 194 GLN A C 1
ATOM 1610 O O . GLN A 1 194 ? 20.218 24.096 -28.556 1.00 47.03 194 GLN A O 1
ATOM 1615 N N . LYS A 1 195 ? 19.029 24.502 -26.702 1.00 43.16 195 LYS A N 1
ATOM 1616 C CA . LYS A 1 195 ? 18.395 25.754 -27.163 1.00 43.16 195 LYS A CA 1
ATOM 1617 C C . LYS A 1 195 ? 19.226 27.020 -26.945 1.00 43.16 195 LYS A C 1
ATOM 1619 O O . LYS A 1 195 ? 18.961 28.000 -27.629 1.00 43.16 195 LYS A O 1
ATOM 1624 N N . LYS A 1 196 ? 20.258 27.033 -26.088 1.00 41.44 196 LYS A N 1
ATOM 1625 C CA . LYS A 1 196 ? 21.203 28.172 -25.990 1.00 41.44 196 LYS A CA 1
ATOM 1626 C C . LYS A 1 196 ? 21.961 28.461 -27.302 1.00 41.44 196 LYS A C 1
ATOM 1628 O O . LYS A 1 196 ? 22.611 29.493 -27.397 1.00 41.44 196 LYS A O 1
ATOM 1633 N N . PHE A 1 197 ? 21.803 27.622 -28.329 1.00 43.06 197 PHE A N 1
ATOM 1634 C CA . PHE A 1 197 ? 22.225 27.890 -29.706 1.00 43.06 197 PHE A CA 1
ATOM 1635 C C . PHE A 1 197 ? 21.231 28.701 -30.556 1.00 43.06 197 PHE A C 1
ATOM 1637 O O . PHE A 1 197 ? 21.582 29.115 -31.657 1.00 43.06 197 PHE A O 1
ATOM 1644 N N . VAL A 1 198 ? 20.002 28.955 -30.097 1.00 41.81 198 VAL A N 1
ATOM 1645 C CA . VAL A 1 198 ? 18.970 29.608 -30.916 1.00 41.81 198 VAL A CA 1
ATOM 1646 C C . VAL A 1 198 ? 18.215 30.642 -30.078 1.00 41.81 198 VAL A C 1
ATOM 1648 O O . VAL A 1 198 ? 17.264 30.323 -29.377 1.00 41.81 198 VAL A O 1
ATOM 1651 N N . LYS A 1 199 ? 18.758 31.865 -30.136 1.00 43.16 199 LYS A N 1
ATOM 1652 C CA . LYS A 1 199 ? 18.239 33.225 -29.863 1.00 43.16 199 LYS A CA 1
ATOM 1653 C C . LYS A 1 199 ? 16.876 33.423 -29.172 1.00 43.16 199 LYS A C 1
ATOM 1655 O O . LYS A 1 199 ? 15.893 32.726 -29.385 1.00 43.16 199 LYS A O 1
ATOM 1660 N N . GLY A 1 200 ? 16.834 34.501 -28.386 1.00 42.06 200 GLY A N 1
ATOM 1661 C CA . GLY A 1 200 ? 15.736 34.864 -27.497 1.00 42.06 200 GLY A CA 1
ATOM 1662 C C . GLY A 1 200 ? 14.657 35.786 -28.070 1.00 42.06 200 GLY A C 1
ATOM 1663 O O . GLY A 1 200 ? 14.845 36.438 -29.092 1.00 42.06 200 GLY A O 1
ATOM 1664 N N . LYS A 1 201 ? 13.552 35.879 -27.321 1.00 39.66 201 LYS A N 1
ATOM 1665 C CA . LYS A 1 201 ? 12.758 37.094 -27.045 1.00 39.66 201 LYS A CA 1
ATOM 1666 C C . LYS A 1 201 ? 11.676 36.773 -25.996 1.00 39.66 201 LYS A C 1
ATOM 1668 O O . LYS A 1 201 ? 11.195 35.647 -25.929 1.00 39.66 201 LYS A O 1
ATOM 1673 N N . LYS A 1 202 ? 11.342 37.757 -25.153 1.00 36.34 202 LYS A N 1
ATOM 1674 C CA . LYS A 1 202 ? 10.371 37.699 -24.038 1.00 36.34 202 LYS A CA 1
ATOM 1675 C C . LYS A 1 202 ? 9.114 38.502 -24.393 1.00 36.34 202 LYS A C 1
ATOM 1677 O O . LYS A 1 202 ? 9.247 39.584 -24.955 1.00 36.34 202 LYS A O 1
ATOM 1682 N N . ILE A 1 203 ? 7.940 38.027 -23.971 1.00 32.69 203 ILE A N 1
ATOM 1683 C CA . ILE A 1 203 ? 6.683 38.797 -23.906 1.00 32.69 203 ILE A CA 1
ATOM 1684 C C . ILE A 1 203 ? 6.040 38.532 -22.534 1.00 32.69 203 ILE A C 1
ATOM 1686 O O . ILE A 1 203 ? 6.060 37.394 -22.062 1.00 32.69 203 ILE A O 1
ATOM 1690 N N . SER A 1 204 ? 5.520 39.576 -21.878 1.00 33.72 204 SER A N 1
ATOM 1691 C CA . SER A 1 204 ? 4.805 39.513 -20.595 1.00 33.72 204 SER A CA 1
ATOM 1692 C C . SER A 1 204 ? 3.302 39.748 -20.787 1.00 33.72 204 SER A C 1
ATOM 1694 O O . SER A 1 204 ? 2.896 40.502 -21.667 1.00 33.72 204 SER A O 1
ATOM 1696 N N . LEU A 1 205 ? 2.477 39.119 -19.944 1.00 30.05 205 LEU A N 1
ATOM 1697 C CA . LEU A 1 205 ? 1.029 39.343 -19.864 1.00 30.05 205 LEU A CA 1
ATOM 1698 C C . LEU A 1 205 ? 0.634 39.572 -18.399 1.00 30.05 205 LEU A C 1
ATOM 1700 O O . LEU A 1 205 ? 1.011 38.794 -17.521 1.00 30.05 205 LEU A O 1
ATOM 1704 N N . LYS A 1 206 ? -0.106 40.658 -18.146 1.00 32.31 206 LYS A N 1
ATOM 1705 C CA . LYS A 1 206 ? -0.695 41.014 -16.846 1.00 32.31 206 LYS A CA 1
ATOM 1706 C C . LYS A 1 206 ? -2.124 40.470 -16.765 1.00 32.31 206 LYS A C 1
ATOM 1708 O O . LYS A 1 206 ? -2.886 40.628 -17.709 1.00 32.31 206 LYS A O 1
ATOM 1713 N N . TYR A 1 207 ? -2.481 39.892 -15.619 1.00 30.17 207 TYR A N 1
ATOM 1714 C CA . TYR A 1 207 ? -3.845 39.473 -15.278 1.00 30.17 207 TYR A CA 1
ATOM 1715 C C . TYR A 1 207 ? -4.383 40.338 -14.131 1.00 30.17 207 TYR A C 1
ATOM 1717 O O . TYR A 1 207 ? -3.706 40.509 -13.115 1.00 30.17 207 TYR A O 1
ATOM 1725 N N . GLN A 1 208 ? -5.599 40.863 -14.288 1.00 35.88 208 GLN A N 1
ATOM 1726 C CA . GLN A 1 208 ? -6.359 41.561 -13.246 1.00 35.88 208 GLN A CA 1
ATOM 1727 C C . GLN A 1 208 ? -7.247 40.569 -12.477 1.00 35.88 208 GLN A C 1
ATOM 1729 O O . GLN A 1 208 ? -7.840 39.668 -13.068 1.00 35.88 208 GLN A O 1
ATOM 1734 N N . ARG A 1 209 ? -7.324 40.728 -11.148 1.00 33.22 209 ARG A N 1
ATOM 1735 C CA . ARG A 1 209 ? -8.163 39.922 -10.242 1.00 33.22 209 ARG A CA 1
ATOM 1736 C C . ARG A 1 209 ? -9.535 40.583 -10.028 1.00 33.22 209 ARG A C 1
ATOM 1738 O O . ARG A 1 209 ? -9.553 41.782 -9.759 1.00 33.22 209 ARG A O 1
ATOM 1745 N N . PRO A 1 210 ? -10.646 39.825 -10.028 1.00 36.78 210 PRO A N 1
ATOM 1746 C CA . PRO A 1 210 ? -11.939 40.311 -9.556 1.00 36.78 210 PRO A CA 1
ATOM 1747 C C . PRO A 1 210 ? -12.034 40.295 -8.018 1.00 36.78 210 PRO A C 1
ATOM 1749 O O . PRO A 1 210 ? -11.313 39.558 -7.337 1.00 36.78 210 PRO A O 1
ATOM 1752 N N . SER A 1 211 ? -12.896 41.156 -7.466 1.00 45.50 211 SER A N 1
ATOM 1753 C CA . SER A 1 211 ? -12.986 41.464 -6.034 1.00 45.50 211 SER A CA 1
ATOM 1754 C C . SER A 1 211 ? -13.716 40.381 -5.220 1.00 45.50 211 SER A C 1
ATOM 1756 O O . SER A 1 211 ? -14.724 39.809 -5.623 1.00 45.50 211 SER A O 1
ATOM 1758 N N . ARG A 1 212 ? -13.172 40.102 -4.027 1.00 41.03 212 ARG A N 1
ATOM 1759 C CA . ARG A 1 212 ? -13.464 38.946 -3.153 1.00 41.03 212 ARG A CA 1
ATOM 1760 C C . ARG A 1 212 ? -14.835 38.935 -2.462 1.00 41.03 212 ARG A C 1
ATOM 1762 O O . ARG A 1 212 ? -15.159 37.951 -1.806 1.00 41.03 212 ARG A O 1
ATOM 1769 N N . ILE A 1 213 ? -15.611 40.012 -2.532 1.00 42.09 213 ILE A N 1
ATOM 1770 C CA . ILE A 1 213 ? -16.642 40.273 -1.512 1.00 42.09 213 ILE A CA 1
ATOM 1771 C C . ILE A 1 213 ? -18.039 39.782 -1.937 1.00 42.09 213 ILE A C 1
ATOM 1773 O O . ILE A 1 213 ? -18.828 39.397 -1.082 1.00 42.09 213 ILE A O 1
ATOM 1777 N N . GLN A 1 214 ? -18.322 39.645 -3.238 1.00 38.94 214 GLN A N 1
ATOM 1778 C CA . GLN A 1 214 ? -19.619 39.142 -3.731 1.00 38.94 214 GLN A CA 1
ATOM 1779 C C . GLN A 1 214 ? -19.725 37.606 -3.821 1.00 38.94 214 GLN A C 1
ATOM 1781 O O . GLN A 1 214 ? -20.824 37.076 -3.945 1.00 38.94 214 GLN A O 1
ATOM 1786 N N . MET A 1 215 ? -18.612 36.871 -3.710 1.00 35.59 215 MET A N 1
ATOM 1787 C CA . MET A 1 215 ? -18.577 35.414 -3.921 1.00 35.59 215 MET A CA 1
ATOM 1788 C C . MET A 1 215 ? -18.922 34.593 -2.661 1.00 35.59 215 MET A C 1
ATOM 1790 O O . MET A 1 215 ? -19.292 33.430 -2.764 1.00 35.59 215 MET A O 1
ATOM 1794 N N . ASN A 1 216 ? -18.838 35.180 -1.462 1.00 36.53 216 ASN A N 1
ATOM 1795 C CA . ASN A 1 216 ? -18.918 34.418 -0.206 1.00 36.53 216 ASN A CA 1
ATOM 1796 C C . ASN A 1 216 ? -20.343 34.071 0.262 1.00 36.53 216 ASN A C 1
ATOM 1798 O O . ASN A 1 216 ? -20.511 33.122 1.026 1.00 36.53 216 ASN A O 1
ATOM 1802 N N . LEU A 1 217 ? -21.375 34.796 -0.183 1.00 37.03 217 LEU A N 1
ATOM 1803 C CA . LEU A 1 217 ? -22.748 34.575 0.293 1.00 37.03 217 LEU A CA 1
ATOM 1804 C C . LEU A 1 217 ? -23.503 33.490 -0.496 1.00 37.03 217 LEU A C 1
ATOM 1806 O O . LEU A 1 217 ? -24.329 32.800 0.096 1.00 37.03 217 LEU A O 1
ATOM 1810 N N . SER A 1 218 ? -23.175 33.255 -1.776 1.00 45.31 218 SER A N 1
ATOM 1811 C CA . SER A 1 218 ? -23.781 32.165 -2.569 1.00 45.31 218 SER A CA 1
ATOM 1812 C C . SER A 1 218 ? -23.120 30.799 -2.339 1.00 45.31 218 SER A C 1
ATOM 1814 O O . SER A 1 218 ? -23.763 29.763 -2.492 1.00 45.31 218 SER A O 1
ATOM 1816 N N . ILE A 1 219 ? -21.858 30.776 -1.898 1.00 40.69 219 ILE A N 1
ATOM 1817 C CA . ILE A 1 219 ? -21.127 29.537 -1.590 1.00 40.69 219 ILE A CA 1
ATOM 1818 C C . ILE A 1 219 ? -21.691 28.861 -0.331 1.00 40.69 219 ILE A C 1
ATOM 1820 O O . ILE A 1 219 ? -21.806 27.638 -0.282 1.00 40.69 219 ILE A O 1
ATOM 1824 N N . LYS A 1 220 ? -22.096 29.634 0.685 1.00 38.34 220 LYS A N 1
ATOM 1825 C CA . LYS A 1 220 ? -22.529 29.081 1.981 1.00 38.34 220 LYS A CA 1
ATOM 1826 C C . LYS A 1 220 ? -23.844 28.292 1.888 1.00 38.34 220 LYS A C 1
ATOM 1828 O O . LYS A 1 220 ? -23.988 27.271 2.556 1.00 38.34 220 LYS A O 1
ATOM 1833 N N . SER A 1 221 ? -24.788 28.738 1.057 1.00 43.66 221 SER A N 1
ATOM 1834 C CA . SER A 1 221 ? -26.062 28.041 0.822 1.00 43.66 221 SER A CA 1
ATOM 1835 C C . SER A 1 221 ? -25.900 26.825 -0.097 1.00 43.66 221 SER A C 1
ATOM 1837 O O . SER A 1 221 ? -26.480 25.779 0.188 1.00 43.66 221 SER A O 1
ATOM 1839 N N . PHE A 1 222 ? -25.047 26.918 -1.124 1.00 41.94 222 PHE A N 1
ATOM 1840 C CA . PHE A 1 222 ? -24.713 25.800 -2.014 1.00 41.94 222 PHE A CA 1
ATOM 1841 C C . PHE A 1 222 ? -24.011 24.648 -1.272 1.00 41.94 222 PHE A C 1
ATOM 1843 O O . PHE A 1 222 ? -24.370 23.484 -1.443 1.00 41.94 222 PHE A O 1
ATOM 1850 N N . LEU A 1 223 ? -23.070 24.968 -0.374 1.00 41.47 223 LEU A N 1
ATOM 1851 C CA . LEU A 1 223 ? -22.372 23.970 0.441 1.00 41.47 223 LEU A CA 1
ATOM 1852 C C . LEU A 1 223 ? -23.303 23.256 1.430 1.00 41.47 223 LEU A C 1
ATOM 1854 O O . LEU A 1 223 ? -23.136 22.063 1.652 1.00 41.47 223 LEU A O 1
ATOM 1858 N N . LYS A 1 224 ? -24.308 23.942 1.992 1.00 46.03 224 LYS A N 1
ATOM 1859 C CA . LYS A 1 224 ? -25.251 23.333 2.946 1.00 46.03 224 LYS A CA 1
ATOM 1860 C C . LYS A 1 224 ? -26.142 22.269 2.290 1.00 46.03 224 LYS A C 1
ATOM 1862 O O . LYS A 1 224 ? -26.410 21.245 2.910 1.00 46.03 224 LYS A O 1
ATOM 1867 N N . TYR A 1 225 ? -26.573 22.497 1.049 1.00 45.19 225 TYR A N 1
ATOM 1868 C CA . TYR A 1 225 ? -27.385 21.540 0.289 1.00 45.19 225 TYR A CA 1
ATOM 1869 C C . TYR A 1 225 ? -26.563 20.317 -0.151 1.00 45.19 225 TYR A C 1
ATOM 1871 O O . TYR A 1 225 ? -26.961 19.185 0.109 1.00 45.19 225 TYR A O 1
ATOM 1879 N N . GLN A 1 226 ? -25.356 20.545 -0.687 1.00 44.62 226 GLN A N 1
ATOM 1880 C CA . GLN A 1 226 ? -24.395 19.482 -1.018 1.00 44.62 226 GLN A CA 1
ATOM 1881 C C . GLN A 1 226 ? -24.020 18.626 0.207 1.00 44.62 226 GLN A C 1
ATOM 1883 O O . GLN A 1 226 ? -23.811 17.425 0.081 1.00 44.62 226 GLN A O 1
ATOM 1888 N N . PHE A 1 227 ? -23.967 19.220 1.404 1.00 40.75 227 PHE A N 1
ATOM 1889 C CA . PHE A 1 227 ? -23.655 18.518 2.653 1.00 40.75 227 PHE A CA 1
ATOM 1890 C C . PHE A 1 227 ? -24.768 17.554 3.096 1.00 40.75 227 PHE A C 1
ATOM 1892 O O . PHE A 1 227 ? -24.474 16.445 3.532 1.00 40.75 227 PHE A O 1
ATOM 1899 N N . TYR A 1 228 ? -26.041 17.935 2.946 1.00 45.12 228 TYR A N 1
ATOM 1900 C CA . TYR A 1 228 ? -27.177 17.072 3.300 1.00 45.12 228 TYR A CA 1
ATOM 1901 C C . TYR A 1 228 ? -27.335 15.882 2.345 1.00 45.12 228 TYR A C 1
ATOM 1903 O O . TYR A 1 228 ? -27.565 14.760 2.793 1.00 45.12 228 TYR A O 1
ATOM 1911 N N . GLU A 1 229 ? -27.158 16.107 1.043 1.00 44.72 229 GLU A N 1
ATOM 1912 C CA . GLU A 1 229 ? -27.192 15.042 0.033 1.00 44.72 229 GLU A CA 1
ATOM 1913 C C . GLU A 1 229 ? -26.012 14.066 0.209 1.00 44.72 229 GLU A C 1
ATOM 1915 O O . GLU A 1 229 ? -26.153 12.850 0.087 1.00 44.72 229 GLU A O 1
ATOM 1920 N N . PHE A 1 230 ? -24.850 14.594 0.600 1.00 44.97 230 PHE A N 1
ATOM 1921 C CA . PHE A 1 230 ? -23.660 13.814 0.913 1.00 44.97 230 PHE A CA 1
ATOM 1922 C C . PHE A 1 230 ? -23.830 12.958 2.182 1.00 44.97 230 PHE A C 1
ATOM 1924 O O . PHE A 1 230 ? -23.479 11.783 2.167 1.00 44.97 230 PHE A O 1
ATOM 1931 N N . LEU A 1 231 ? -24.395 13.480 3.274 1.00 40.81 231 LEU A N 1
ATOM 1932 C CA . LEU A 1 231 ? -24.584 12.694 4.505 1.00 40.81 231 LEU A CA 1
ATOM 1933 C C . LEU A 1 231 ? -25.510 11.482 4.307 1.00 40.81 231 LEU A C 1
ATOM 1935 O O . LEU A 1 231 ? -25.198 10.399 4.802 1.00 40.81 231 LEU A O 1
ATOM 1939 N N . ASN A 1 232 ? -26.592 11.634 3.537 1.00 48.34 232 ASN A N 1
ATOM 1940 C CA . ASN A 1 232 ? -27.514 10.530 3.251 1.00 48.34 232 ASN A CA 1
ATOM 1941 C C . ASN A 1 232 ? -26.914 9.485 2.299 1.00 48.34 232 ASN A C 1
ATOM 1943 O O . ASN A 1 232 ? -27.123 8.292 2.501 1.00 48.34 232 ASN A O 1
ATOM 1947 N N . ASN A 1 233 ? -26.109 9.902 1.318 1.00 46.56 233 ASN A N 1
ATOM 1948 C CA . ASN A 1 233 ? -25.465 8.971 0.386 1.00 46.56 233 ASN A CA 1
ATOM 1949 C C . ASN A 1 233 ? -24.273 8.212 1.001 1.00 46.56 233 ASN A C 1
ATOM 1951 O O . ASN A 1 233 ? -23.887 7.164 0.491 1.00 46.56 233 ASN A O 1
ATOM 1955 N N . ASN A 1 234 ? -23.676 8.698 2.097 1.00 46.38 234 ASN A N 1
ATOM 1956 C CA . ASN A 1 234 ? -22.466 8.085 2.655 1.00 46.38 234 ASN A CA 1
ATOM 1957 C C . ASN A 1 234 ? -22.680 7.068 3.771 1.00 46.38 234 ASN A C 1
ATOM 1959 O O . ASN A 1 234 ? -21.726 6.391 4.141 1.00 46.38 234 ASN A O 1
ATOM 1963 N N . GLN A 1 235 ? -23.889 6.894 4.301 1.00 52.12 235 GLN A N 1
ATOM 1964 C CA . GLN A 1 235 ? -24.120 5.850 5.304 1.00 52.12 235 GLN A CA 1
ATOM 1965 C C . GLN A 1 235 ? -23.950 4.439 4.709 1.00 52.12 235 GLN A C 1
ATOM 1967 O O . GLN A 1 235 ? -23.394 3.552 5.365 1.00 52.12 235 GLN A O 1
ATOM 1972 N N . GLU A 1 236 ? -24.355 4.249 3.449 1.00 55.56 236 GLU A N 1
ATOM 1973 C CA . GLU A 1 236 ? -24.053 3.038 2.675 1.00 55.56 236 GLU A CA 1
ATOM 1974 C C . GLU A 1 236 ? -22.568 2.978 2.290 1.00 55.56 236 GLU A C 1
ATOM 1976 O O . GLU A 1 236 ? -21.919 1.964 2.551 1.00 55.56 236 GLU A O 1
ATOM 1981 N N . ASN A 1 237 ? -21.974 4.091 1.837 1.00 54.94 237 ASN A N 1
ATOM 1982 C CA . ASN A 1 237 ? -20.543 4.133 1.500 1.00 54.94 237 ASN A CA 1
ATOM 1983 C C . ASN A 1 237 ? -19.634 3.822 2.701 1.00 54.94 237 ASN A C 1
ATOM 1985 O O . ASN A 1 237 ? -18.617 3.159 2.541 1.00 54.94 237 ASN A O 1
ATOM 1989 N N . ILE A 1 238 ? -19.982 4.242 3.922 1.00 56.28 238 ILE A N 1
ATOM 1990 C CA . ILE A 1 238 ? -19.209 3.938 5.137 1.00 56.28 238 ILE A CA 1
ATOM 1991 C C . ILE A 1 238 ? -19.299 2.447 5.477 1.00 56.28 238 ILE A C 1
ATOM 1993 O O . ILE A 1 238 ? -18.299 1.852 5.889 1.00 56.28 238 ILE A O 1
ATOM 1997 N N . LYS A 1 239 ? -20.469 1.817 5.301 1.00 67.56 239 LYS A N 1
ATOM 1998 C CA . LYS A 1 239 ? -20.606 0.360 5.459 1.00 67.56 239 LYS A CA 1
ATOM 1999 C C . LYS A 1 239 ? -19.761 -0.378 4.422 1.00 67.56 239 LYS A C 1
ATOM 2001 O O . LYS A 1 239 ? -19.060 -1.325 4.788 1.00 67.56 239 LYS A O 1
ATOM 2006 N N . ASP A 1 240 ? -19.755 0.093 3.181 1.00 68.69 240 ASP A N 1
ATOM 2007 C CA . ASP A 1 240 ? -18.947 -0.484 2.109 1.00 68.69 240 ASP A CA 1
ATOM 2008 C C . ASP A 1 240 ? -17.450 -0.295 2.341 1.00 68.69 240 ASP A C 1
ATOM 2010 O O . ASP A 1 240 ? -16.687 -1.250 2.208 1.00 68.69 240 ASP A O 1
ATOM 2014 N N . VAL A 1 241 ? -17.017 0.881 2.796 1.00 58.44 241 VAL A N 1
ATOM 2015 C CA . VAL A 1 241 ? -15.622 1.135 3.175 1.00 58.44 241 VAL A CA 1
ATOM 2016 C C . VAL A 1 241 ? -15.215 0.240 4.344 1.00 58.44 241 VAL A C 1
ATOM 2018 O O . VAL A 1 241 ? -14.177 -0.412 4.266 1.00 58.44 241 VAL A O 1
ATOM 2021 N N . LYS A 1 242 ? -16.035 0.110 5.397 1.00 62.62 242 LYS A N 1
ATOM 2022 C CA . LYS A 1 242 ? -15.759 -0.822 6.509 1.00 62.62 242 LYS A CA 1
ATOM 2023 C C . LYS A 1 242 ? -15.639 -2.266 6.020 1.00 62.62 242 LYS A C 1
ATOM 2025 O O . LYS A 1 242 ? -14.736 -2.988 6.446 1.00 62.62 242 LYS A O 1
ATOM 2030 N N . LYS A 1 243 ? -16.515 -2.688 5.104 1.00 77.06 243 LYS A N 1
ATOM 2031 C CA . LYS A 1 243 ? -16.465 -4.017 4.484 1.00 77.06 243 LYS A CA 1
ATOM 2032 C C . LYS A 1 243 ? -15.183 -4.203 3.669 1.00 77.06 243 LYS A C 1
ATOM 2034 O O . LYS A 1 243 ? -14.521 -5.225 3.829 1.00 77.06 243 LYS A O 1
ATOM 2039 N N . GLN A 1 244 ? -14.796 -3.223 2.854 1.00 62.03 244 GLN A N 1
ATOM 2040 C CA . GLN A 1 244 ? -13.564 -3.265 2.063 1.00 62.03 244 GLN A CA 1
ATOM 2041 C C . GLN A 1 244 ? -12.316 -3.283 2.945 1.00 62.03 244 GLN A C 1
ATOM 2043 O O . GLN A 1 244 ? -11.442 -4.117 2.730 1.00 62.03 244 GLN A O 1
ATOM 2048 N N . VAL A 1 245 ? -12.255 -2.446 3.984 1.00 64.69 245 VAL A N 1
ATOM 2049 C CA . VAL A 1 245 ? -11.159 -2.457 4.964 1.00 64.69 245 VAL A CA 1
ATOM 2050 C C . VAL A 1 245 ? -11.066 -3.823 5.636 1.00 64.69 245 VAL A C 1
ATOM 2052 O O . VAL A 1 245 ? -9.979 -4.379 5.720 1.00 64.69 245 VAL A O 1
ATOM 2055 N N . LYS A 1 246 ? -12.192 -4.427 6.037 1.00 74.62 246 LYS A N 1
ATOM 2056 C CA . LYS A 1 246 ? -12.202 -5.780 6.615 1.00 74.62 246 LYS A CA 1
ATOM 2057 C C . LYS A 1 246 ? -11.670 -6.834 5.638 1.00 74.62 246 LYS A C 1
ATOM 2059 O O . LYS A 1 246 ? -10.907 -7.705 6.049 1.00 74.62 246 LYS A O 1
ATOM 2064 N N . ILE A 1 247 ? -12.034 -6.748 4.357 1.00 75.94 247 ILE A N 1
ATOM 2065 C CA . ILE A 1 247 ? -11.511 -7.637 3.308 1.00 75.94 247 ILE A CA 1
ATOM 2066 C C . ILE A 1 247 ? -9.998 -7.450 3.159 1.00 75.94 247 ILE A C 1
ATOM 2068 O O . ILE A 1 247 ? -9.266 -8.434 3.198 1.00 75.94 247 ILE A O 1
ATOM 2072 N N . ILE A 1 248 ? -9.522 -6.206 3.051 1.00 70.56 248 ILE A N 1
ATOM 2073 C CA . ILE A 1 248 ? -8.095 -5.889 2.918 1.00 70.56 248 ILE A CA 1
ATOM 2074 C C . ILE A 1 248 ? -7.319 -6.415 4.129 1.00 70.56 248 ILE A C 1
ATOM 2076 O O . ILE A 1 248 ? -6.337 -7.131 3.957 1.00 70.56 248 ILE A O 1
ATOM 2080 N N . THR A 1 249 ? -7.783 -6.136 5.348 1.00 73.75 249 THR A N 1
ATOM 2081 C CA . THR A 1 249 ? -7.146 -6.607 6.585 1.00 73.75 249 THR A CA 1
ATOM 2082 C C . THR A 1 249 ? -7.094 -8.132 6.649 1.00 73.75 249 THR A C 1
ATOM 2084 O O . THR A 1 249 ? -6.064 -8.690 7.020 1.00 73.75 249 THR A O 1
ATOM 2087 N N . ASN A 1 250 ? -8.157 -8.823 6.227 1.00 83.69 250 ASN A N 1
ATOM 2088 C CA . ASN A 1 250 ? -8.163 -10.284 6.153 1.00 83.69 250 ASN A CA 1
ATOM 2089 C C . ASN A 1 250 ? -7.177 -10.816 5.106 1.00 83.69 250 ASN A C 1
ATOM 2091 O O . ASN A 1 250 ? -6.476 -11.785 5.379 1.00 83.69 250 ASN A O 1
ATOM 2095 N N . VAL A 1 251 ? -7.077 -10.186 3.931 1.00 78.81 251 VAL A N 1
ATOM 2096 C CA . VAL A 1 251 ? -6.094 -10.568 2.903 1.00 78.81 251 VAL A CA 1
ATOM 2097 C C . VAL A 1 251 ? -4.670 -10.374 3.419 1.00 78.81 251 VAL A C 1
ATOM 2099 O O . VAL A 1 251 ? -3.851 -11.280 3.291 1.00 78.81 251 VAL A O 1
ATOM 2102 N N . LEU A 1 252 ? -4.377 -9.235 4.050 1.00 80.62 252 LEU A N 1
ATOM 2103 C CA . LEU A 1 252 ? -3.062 -8.961 4.634 1.00 80.62 252 LEU A CA 1
ATOM 2104 C C . LEU A 1 252 ? -2.712 -9.967 5.732 1.00 80.62 252 LEU A C 1
ATOM 2106 O O . LEU A 1 252 ? -1.599 -10.490 5.747 1.00 80.62 252 LEU A O 1
ATOM 2110 N N . LYS A 1 253 ? -3.675 -10.294 6.602 1.00 88.94 253 LYS A N 1
ATOM 2111 C CA . LYS A 1 253 ? -3.514 -11.331 7.624 1.00 88.94 253 LYS A CA 1
ATOM 2112 C C . LYS A 1 253 ? -3.240 -12.699 6.997 1.00 88.94 253 LYS A C 1
ATOM 2114 O O . LYS A 1 253 ? -2.299 -13.368 7.401 1.00 88.94 253 LYS A O 1
ATOM 2119 N N . ASN A 1 254 ? -3.989 -13.081 5.964 1.00 88.81 254 ASN A N 1
ATOM 2120 C CA . ASN A 1 254 ? -3.774 -14.344 5.258 1.00 88.81 254 ASN A CA 1
ATOM 2121 C C . ASN A 1 254 ? -2.386 -14.409 4.609 1.00 88.81 254 ASN A C 1
ATOM 2123 O O . ASN A 1 254 ? -1.731 -15.441 4.697 1.00 88.81 254 ASN A O 1
ATOM 2127 N N . ILE A 1 255 ? -1.914 -13.318 3.994 1.00 83.19 255 ILE A N 1
ATOM 2128 C CA . ILE A 1 255 ? -0.553 -13.237 3.440 1.00 83.19 255 ILE A CA 1
ATOM 2129 C C . ILE A 1 255 ? 0.478 -13.422 4.553 1.00 83.19 255 ILE A C 1
ATOM 2131 O O . ILE A 1 255 ? 1.418 -14.194 4.383 1.00 83.19 255 ILE A O 1
ATOM 2135 N N . GLN A 1 256 ? 0.301 -12.738 5.684 1.00 91.44 256 GLN A N 1
ATOM 2136 C CA . GLN A 1 256 ? 1.201 -12.827 6.833 1.00 91.44 256 GLN A CA 1
ATOM 2137 C C . GLN A 1 256 ? 1.243 -14.249 7.422 1.00 91.44 256 GLN A C 1
ATOM 2139 O O . GLN A 1 256 ? 2.315 -14.752 7.755 1.00 91.44 256 GLN A O 1
ATOM 2144 N N . ASP A 1 257 ? 0.089 -14.907 7.532 1.00 93.50 257 ASP A N 1
ATOM 2145 C CA . ASP A 1 257 ? -0.038 -16.229 8.149 1.00 93.50 257 ASP A CA 1
ATOM 2146 C C . ASP A 1 257 ? 0.345 -17.381 7.204 1.00 93.50 257 ASP A C 1
ATOM 2148 O O . ASP A 1 257 ? 0.568 -18.507 7.666 1.00 93.50 257 ASP A O 1
ATOM 2152 N N . HIS A 1 258 ? 0.465 -17.114 5.903 1.00 94.88 258 HIS A N 1
ATOM 2153 C CA . HIS A 1 258 ? 0.846 -18.102 4.900 1.00 94.88 258 HIS A CA 1
ATOM 2154 C C . HIS A 1 258 ? 2.302 -18.567 5.072 1.00 94.88 258 HIS A C 1
ATOM 2156 O O . HIS A 1 258 ? 3.186 -17.776 5.398 1.00 94.88 258 HIS A O 1
ATOM 2162 N N . GLN A 1 259 ? 2.581 -19.843 4.777 1.00 93.62 259 GLN A N 1
ATOM 2163 C CA . GLN A 1 259 ? 3.935 -20.423 4.875 1.00 93.62 259 GLN A CA 1
ATOM 2164 C C . GLN A 1 259 ? 4.966 -19.662 4.029 1.00 93.62 259 GLN A C 1
ATOM 2166 O O . GLN A 1 259 ? 6.092 -19.450 4.463 1.00 93.62 259 GLN A O 1
ATOM 2171 N N . PHE A 1 260 ? 4.544 -19.129 2.878 1.00 91.00 260 PHE A N 1
ATOM 2172 C CA . PHE A 1 260 ? 5.361 -18.248 2.028 1.00 91.00 260 PHE A CA 1
ATOM 2173 C C . PHE A 1 260 ? 5.932 -17.018 2.755 1.00 91.00 260 PHE A C 1
ATOM 2175 O O . PHE A 1 260 ? 6.961 -16.495 2.341 1.00 91.00 260 PHE A O 1
ATOM 2182 N N . SER A 1 261 ? 5.289 -16.558 3.828 1.00 91.75 261 SER A N 1
ATOM 2183 C CA . SER A 1 261 ? 5.751 -15.434 4.651 1.00 91.75 261 SER A CA 1
ATOM 2184 C C . SER A 1 261 ? 6.472 -15.874 5.927 1.00 91.75 261 SER A C 1
ATOM 2186 O O . SER A 1 261 ? 6.909 -15.022 6.695 1.00 91.75 261 SER A O 1
ATOM 2188 N N . LYS A 1 262 ? 6.594 -17.181 6.169 1.00 92.75 262 LYS A N 1
ATOM 2189 C CA . LYS A 1 262 ? 7.220 -17.760 7.366 1.00 92.75 262 LYS A CA 1
ATOM 2190 C C . LYS A 1 262 ? 8.542 -18.447 7.038 1.00 92.75 262 LYS A C 1
ATOM 2192 O O . LYS A 1 262 ? 9.512 -18.255 7.766 1.00 92.75 262 LYS A O 1
ATOM 2197 N N . ASP A 1 263 ? 8.593 -19.162 5.918 1.00 91.94 263 ASP A N 1
ATOM 2198 C CA . ASP A 1 263 ? 9.728 -20.007 5.554 1.00 91.94 263 ASP A CA 1
ATOM 2199 C C . ASP A 1 263 ? 10.626 -19.356 4.491 1.00 91.94 263 ASP A C 1
ATOM 2201 O O . ASP A 1 263 ? 10.214 -18.486 3.712 1.00 91.94 263 ASP A O 1
ATOM 2205 N N . ASP A 1 264 ? 11.890 -19.775 4.454 1.00 89.56 264 ASP A N 1
ATOM 2206 C CA . ASP A 1 264 ? 12.860 -19.354 3.446 1.00 89.56 264 ASP A CA 1
ATOM 2207 C C . ASP A 1 264 ? 12.847 -20.301 2.245 1.00 89.56 264 ASP A C 1
ATOM 2209 O O . ASP A 1 264 ? 13.391 -21.401 2.291 1.00 89.56 264 ASP A O 1
ATOM 2213 N N . TYR A 1 265 ? 12.239 -19.846 1.146 1.00 87.81 265 TYR A N 1
ATOM 2214 C CA . TYR A 1 265 ? 12.183 -20.590 -0.116 1.00 87.81 265 TYR A CA 1
ATOM 2215 C C . TYR A 1 265 ? 13.358 -20.250 -1.046 1.00 87.81 265 TYR A C 1
ATOM 2217 O O . TYR A 1 265 ? 13.355 -20.612 -2.230 1.00 87.81 265 TYR A O 1
ATOM 2225 N N . SER A 1 266 ? 14.366 -19.526 -0.546 1.00 82.75 266 SER A N 1
ATOM 2226 C CA . SER A 1 266 ? 15.574 -19.220 -1.306 1.00 82.75 266 SER A CA 1
ATOM 2227 C C . SER A 1 266 ? 16.558 -20.398 -1.370 1.00 82.75 266 SER A C 1
ATOM 2229 O O . SER A 1 266 ? 17.313 -20.467 -2.343 1.00 82.75 266 SER A O 1
ATOM 2231 N N . SER A 1 267 ? 16.496 -21.341 -0.422 1.00 83.69 267 SER A N 1
ATOM 2232 C CA . SER A 1 267 ? 17.443 -22.456 -0.279 1.00 83.69 267 SER A CA 1
ATOM 2233 C C . SER A 1 267 ? 17.389 -23.489 -1.414 1.00 83.69 267 SER A C 1
ATOM 2235 O O . SER A 1 267 ? 16.368 -23.685 -2.077 1.00 83.69 267 SER A O 1
ATOM 2237 N N . GLU A 1 268 ? 18.501 -24.212 -1.594 1.00 85.94 268 GLU A N 1
ATOM 2238 C CA . GLU A 1 268 ? 18.644 -25.275 -2.604 1.00 85.94 268 GLU A CA 1
ATOM 2239 C C . GLU A 1 268 ? 17.629 -26.412 -2.425 1.00 85.94 268 GLU A C 1
ATOM 2241 O O . GLU A 1 268 ? 17.194 -27.018 -3.405 1.00 85.94 268 GLU A O 1
ATOM 2246 N N . THR A 1 269 ? 17.177 -26.659 -1.191 1.00 91.50 269 THR A N 1
ATOM 2247 C CA . THR A 1 269 ? 16.156 -27.673 -0.883 1.00 91.50 269 THR A CA 1
ATOM 2248 C C . THR A 1 269 ? 14.844 -27.439 -1.634 1.00 91.50 269 THR A C 1
ATOM 2250 O O . THR A 1 269 ? 14.133 -28.398 -1.928 1.00 91.50 269 THR A O 1
ATOM 2253 N N . PHE A 1 270 ? 14.528 -26.188 -1.986 1.00 89.44 270 PHE A N 1
ATOM 2254 C CA . PHE A 1 270 ? 13.301 -25.822 -2.697 1.00 89.44 270 PHE A CA 1
ATOM 2255 C C . PHE A 1 270 ? 13.505 -25.546 -4.193 1.00 89.44 270 PHE A C 1
ATOM 2257 O O . PHE A 1 270 ? 12.538 -25.209 -4.880 1.00 89.44 270 PHE A O 1
ATOM 2264 N N . GLU A 1 271 ? 14.717 -25.725 -4.731 1.00 88.88 271 GLU A N 1
ATOM 2265 C CA . GLU A 1 271 ? 15.062 -25.367 -6.116 1.00 88.88 271 GLU A CA 1
ATOM 2266 C C . GLU A 1 271 ? 14.113 -26.009 -7.136 1.00 88.88 271 GLU A C 1
ATOM 2268 O O . GLU A 1 271 ? 13.534 -25.323 -7.979 1.00 88.88 271 GLU A O 1
ATOM 2273 N N . LYS A 1 272 ? 13.885 -27.324 -7.033 1.00 92.38 272 LYS A N 1
ATOM 2274 C CA . LYS A 1 272 ? 13.043 -28.058 -7.991 1.00 92.38 272 LYS A CA 1
ATOM 2275 C C . LYS A 1 272 ? 11.592 -27.565 -7.981 1.00 92.38 272 LYS A C 1
ATOM 2277 O O . LYS A 1 272 ? 11.026 -27.299 -9.039 1.00 92.38 272 LYS A O 1
ATOM 2282 N N . ALA A 1 273 ? 11.011 -27.396 -6.792 1.00 88.12 273 ALA A N 1
ATOM 2283 C CA . ALA A 1 273 ? 9.646 -26.893 -6.639 1.00 88.12 273 ALA A CA 1
ATOM 2284 C C . ALA A 1 273 ? 9.513 -25.454 -7.162 1.00 88.12 273 ALA A C 1
ATOM 2286 O O . ALA A 1 273 ? 8.529 -25.114 -7.820 1.00 88.12 273 ALA A O 1
ATOM 2287 N N . ARG A 1 274 ? 10.534 -24.621 -6.930 1.00 90.62 274 ARG A N 1
ATOM 2288 C CA . ARG A 1 274 ? 10.605 -23.250 -7.437 1.00 90.62 274 ARG A CA 1
ATOM 2289 C C . ARG A 1 274 ? 10.652 -23.210 -8.962 1.00 90.62 274 ARG A C 1
ATOM 2291 O O . ARG A 1 274 ? 9.889 -22.458 -9.559 1.00 90.62 274 ARG A O 1
ATOM 2298 N N . GLN A 1 275 ? 11.471 -24.043 -9.603 1.00 91.31 275 GLN A N 1
ATOM 2299 C CA . GLN A 1 275 ? 11.531 -24.134 -11.068 1.00 91.31 275 GLN A CA 1
ATOM 2300 C C . GLN A 1 275 ? 10.189 -24.556 -11.684 1.00 91.31 275 GLN A C 1
ATOM 2302 O O . GLN A 1 275 ? 9.767 -23.999 -12.701 1.00 91.31 275 GLN A O 1
ATOM 2307 N N . ASP A 1 276 ? 9.483 -25.498 -11.056 1.00 91.88 276 ASP A N 1
ATOM 2308 C CA . ASP A 1 276 ? 8.155 -25.914 -11.515 1.00 91.88 276 ASP A CA 1
ATOM 2309 C C . ASP A 1 276 ? 7.108 -24.809 -11.328 1.00 91.88 276 ASP A C 1
ATOM 2311 O O . ASP A 1 276 ? 6.285 -24.579 -12.220 1.00 91.88 276 ASP A O 1
ATOM 2315 N N . LEU A 1 277 ? 7.169 -24.068 -10.217 1.00 91.00 277 LEU A N 1
ATOM 2316 C CA . LEU A 1 277 ? 6.327 -22.896 -9.990 1.00 91.00 277 LEU A CA 1
ATOM 2317 C C . LEU A 1 277 ? 6.590 -21.812 -11.047 1.00 91.00 277 LEU A C 1
ATOM 2319 O O . LEU A 1 277 ? 5.649 -21.305 -11.655 1.00 91.00 277 LEU A O 1
ATOM 2323 N N . LEU A 1 278 ? 7.857 -21.499 -11.331 1.00 91.38 278 LEU A N 1
ATOM 2324 C CA . LEU A 1 278 ? 8.246 -20.498 -12.328 1.00 91.38 278 LEU A CA 1
ATOM 2325 C C . LEU A 1 278 ? 7.689 -20.815 -13.716 1.00 91.38 278 LEU A C 1
ATOM 2327 O O . LEU A 1 278 ? 7.185 -19.916 -14.388 1.00 91.38 278 LEU A O 1
ATOM 2331 N N . LYS A 1 279 ? 7.722 -22.086 -14.133 1.00 93.31 279 LYS A N 1
ATOM 2332 C CA . LYS A 1 279 ? 7.129 -22.517 -15.409 1.00 93.31 279 LYS A CA 1
ATOM 2333 C C . LYS A 1 279 ? 5.626 -22.249 -15.467 1.00 93.31 279 LYS A C 1
ATOM 2335 O O . LYS A 1 279 ? 5.138 -21.838 -16.512 1.00 93.31 279 LYS A O 1
ATOM 2340 N N . ARG A 1 280 ? 4.904 -22.457 -14.361 1.00 92.56 280 ARG A N 1
ATOM 2341 C CA . ARG A 1 280 ? 3.448 -22.236 -14.285 1.00 92.56 280 ARG A CA 1
ATOM 2342 C C . ARG A 1 280 ? 3.078 -20.755 -14.221 1.00 92.56 280 ARG A C 1
ATOM 2344 O O . ARG A 1 280 ? 2.031 -20.371 -14.727 1.00 92.56 280 ARG A O 1
ATOM 2351 N N . LEU A 1 281 ? 3.918 -19.934 -13.591 1.00 89.94 281 LEU A N 1
ATOM 2352 C CA . LEU A 1 281 ? 3.616 -18.525 -13.329 1.00 89.94 281 LEU A CA 1
ATOM 2353 C C . LEU A 1 281 ? 4.116 -17.560 -14.407 1.00 89.94 281 LEU A C 1
ATOM 2355 O O . LEU A 1 281 ? 3.670 -16.415 -14.424 1.00 89.94 281 LEU A O 1
ATOM 2359 N N . LYS A 1 282 ? 5.025 -17.993 -15.290 1.00 87.81 282 LYS A N 1
ATOM 2360 C CA . LYS A 1 282 ? 5.745 -17.126 -16.241 1.00 87.81 282 LYS A CA 1
ATOM 2361 C C . LYS A 1 282 ? 4.849 -16.170 -17.032 1.00 87.81 282 LYS A C 1
ATOM 2363 O O . LYS A 1 282 ? 5.223 -15.014 -17.207 1.00 87.81 282 LYS A O 1
ATOM 2368 N N . ASP A 1 283 ? 3.679 -16.641 -17.450 1.00 89.38 283 ASP A N 1
ATOM 2369 C CA . ASP A 1 283 ? 2.766 -15.886 -18.313 1.00 89.38 283 ASP A CA 1
ATOM 2370 C C . ASP A 1 283 ? 1.509 -15.391 -17.571 1.00 89.38 283 ASP A C 1
ATOM 2372 O O . ASP A 1 283 ? 0.641 -14.750 -18.163 1.00 89.38 283 ASP A O 1
ATOM 2376 N N . ASN A 1 284 ? 1.408 -15.636 -16.258 1.00 94.75 284 ASN A N 1
ATOM 2377 C CA . ASN A 1 284 ? 0.269 -15.197 -15.458 1.00 94.75 284 ASN A CA 1
ATOM 2378 C C . ASN A 1 284 ? 0.514 -13.794 -14.880 1.00 94.75 284 ASN A C 1
ATOM 2380 O O . ASN A 1 284 ? 1.094 -13.622 -13.805 1.00 94.75 284 ASN A O 1
ATOM 2384 N N . LYS A 1 285 ? 0.042 -12.776 -15.608 1.00 93.31 285 LYS A N 1
ATOM 2385 C CA . LYS A 1 285 ? 0.194 -11.364 -15.232 1.00 93.31 285 LYS A CA 1
ATOM 2386 C C . LYS A 1 285 ? -0.409 -11.039 -13.862 1.00 93.31 285 LYS A C 1
ATOM 2388 O O . LYS A 1 285 ? 0.196 -10.281 -13.110 1.00 93.31 285 LYS A O 1
ATOM 2393 N N . GLU A 1 286 ? -1.559 -11.617 -13.532 1.00 92.06 286 GLU A N 1
ATOM 2394 C CA . GLU A 1 286 ? -2.258 -11.363 -12.267 1.00 92.06 286 GLU A CA 1
ATOM 2395 C C . GLU A 1 286 ? -1.426 -11.851 -11.081 1.00 92.06 286 GLU A C 1
ATOM 2397 O O . GLU A 1 286 ? -1.247 -11.127 -10.103 1.00 92.06 286 GLU A O 1
ATOM 2402 N N . VAL A 1 287 ? -0.827 -13.038 -11.204 1.00 90.94 287 VAL A N 1
ATOM 2403 C CA . VAL A 1 287 ? 0.069 -13.568 -10.172 1.00 90.94 287 VAL A CA 1
ATOM 2404 C C . VAL A 1 287 ? 1.351 -12.743 -10.079 1.00 90.94 287 VAL A C 1
ATOM 2406 O O . VAL A 1 287 ? 1.801 -12.446 -8.977 1.00 90.94 287 VAL A O 1
ATOM 2409 N N . ILE A 1 288 ? 1.927 -12.313 -11.205 1.00 92.38 288 ILE A N 1
ATOM 2410 C CA . ILE A 1 288 ? 3.108 -11.433 -11.200 1.00 92.38 288 ILE A CA 1
ATOM 2411 C C . ILE A 1 288 ? 2.810 -10.119 -10.469 1.00 92.38 288 ILE A C 1
ATOM 2413 O O . ILE A 1 288 ? 3.626 -9.659 -9.666 1.00 92.38 288 ILE A O 1
ATOM 2417 N N . ASP A 1 289 ? 1.656 -9.508 -10.732 1.00 89.19 289 ASP A N 1
ATOM 2418 C CA . ASP A 1 289 ? 1.261 -8.256 -10.091 1.00 89.19 289 ASP A CA 1
ATOM 2419 C C . ASP A 1 289 ? 0.937 -8.461 -8.602 1.00 89.19 289 ASP A C 1
ATOM 2421 O O . ASP A 1 289 ? 1.314 -7.626 -7.777 1.00 89.19 289 ASP A O 1
ATOM 2425 N N . PHE A 1 290 ? 0.374 -9.611 -8.225 1.00 91.19 290 PHE A N 1
ATOM 2426 C CA . PHE A 1 290 ? 0.218 -9.992 -6.822 1.00 91.19 290 PHE A CA 1
ATOM 2427 C C . PHE A 1 290 ? 1.567 -10.184 -6.109 1.00 91.19 290 PHE A C 1
ATOM 2429 O O . PHE A 1 290 ? 1.755 -9.691 -4.998 1.00 91.19 290 PHE A O 1
ATOM 2436 N N . ILE A 1 291 ? 2.553 -10.818 -6.750 1.00 92.19 291 ILE A N 1
ATOM 2437 C CA . ILE A 1 291 ? 3.895 -10.972 -6.167 1.00 92.19 291 ILE A CA 1
ATOM 2438 C C . ILE A 1 291 ? 4.571 -9.601 -6.001 1.00 92.19 291 ILE A C 1
ATOM 2440 O O . ILE A 1 291 ? 5.166 -9.339 -4.956 1.00 92.19 291 ILE A O 1
ATOM 2444 N N . LYS A 1 292 ? 4.438 -8.685 -6.974 1.00 91.06 292 LYS A N 1
ATOM 2445 C CA . LYS A 1 292 ? 4.910 -7.293 -6.823 1.00 91.06 292 LYS A CA 1
ATOM 2446 C C . LYS A 1 292 ? 4.245 -6.590 -5.642 1.00 91.06 292 LYS A C 1
ATOM 2448 O O . LYS A 1 292 ? 4.915 -5.858 -4.920 1.00 91.06 292 LYS A O 1
ATOM 2453 N N . PHE A 1 293 ? 2.949 -6.815 -5.433 1.00 90.50 293 PHE A N 1
ATOM 2454 C CA . PHE A 1 293 ? 2.240 -6.274 -4.278 1.00 90.50 293 PHE A CA 1
ATOM 2455 C C . PHE A 1 293 ? 2.826 -6.795 -2.958 1.00 90.50 293 PHE A C 1
ATOM 2457 O O . PHE A 1 293 ? 3.094 -5.989 -2.072 1.00 90.50 293 PHE A O 1
ATOM 2464 N N . ILE A 1 294 ? 3.125 -8.095 -2.844 1.00 89.56 294 ILE A N 1
ATOM 2465 C CA . ILE A 1 294 ? 3.783 -8.660 -1.650 1.00 89.56 294 ILE A CA 1
ATOM 2466 C C . ILE A 1 294 ? 5.148 -7.998 -1.399 1.00 89.56 294 ILE A C 1
ATOM 2468 O O . ILE A 1 294 ? 5.463 -7.666 -0.258 1.00 89.56 294 ILE A O 1
ATOM 2472 N N . VAL A 1 295 ? 5.942 -7.760 -2.449 1.00 90.56 295 VAL A N 1
ATOM 2473 C CA . VAL A 1 295 ? 7.221 -7.034 -2.336 1.00 90.56 295 VAL A CA 1
ATOM 2474 C C . VAL A 1 295 ? 7.001 -5.613 -1.814 1.00 90.56 295 VAL A C 1
ATOM 2476 O O . VAL A 1 295 ? 7.728 -5.166 -0.936 1.00 90.56 295 VAL A O 1
ATOM 2479 N N . LEU A 1 296 ? 5.972 -4.907 -2.288 1.00 87.81 296 LEU A N 1
ATOM 2480 C CA . LEU A 1 296 ? 5.662 -3.557 -1.816 1.00 87.81 296 LEU A CA 1
ATOM 2481 C C . LEU A 1 296 ? 5.311 -3.523 -0.317 1.00 87.81 296 LEU A C 1
ATOM 2483 O O . LEU A 1 296 ? 5.676 -2.566 0.372 1.00 87.81 296 LEU A O 1
ATOM 2487 N N . LEU A 1 297 ? 4.647 -4.561 0.206 1.00 84.81 297 LEU A N 1
ATOM 2488 C CA . LEU A 1 297 ? 4.258 -4.632 1.619 1.00 84.81 297 LEU A CA 1
ATOM 2489 C C . LEU A 1 297 ? 5.449 -4.579 2.593 1.00 84.81 297 LEU A C 1
ATOM 2491 O O . LEU A 1 297 ? 5.263 -4.138 3.727 1.00 84.81 297 LEU A O 1
ATOM 2495 N N . THR A 1 298 ? 6.673 -4.936 2.178 1.00 85.19 298 THR A N 1
ATOM 2496 C CA . THR A 1 298 ? 7.865 -4.836 3.052 1.00 85.19 298 THR A CA 1
ATOM 2497 C C . THR A 1 298 ? 8.198 -3.399 3.431 1.00 85.19 298 THR A C 1
ATOM 2499 O O . THR A 1 298 ? 8.779 -3.149 4.488 1.00 85.19 298 THR A O 1
ATOM 2502 N N . SER A 1 299 ? 7.822 -2.439 2.581 1.00 78.50 299 SER A N 1
ATOM 2503 C CA . SER A 1 299 ? 8.000 -1.019 2.885 1.00 78.50 299 SER A CA 1
ATOM 2504 C C . SER A 1 299 ? 7.001 -0.511 3.933 1.00 78.50 299 SER A C 1
ATOM 2506 O O . SER A 1 299 ? 7.225 0.545 4.518 1.00 78.50 299 SER A O 1
ATOM 2508 N N . LEU A 1 300 ? 5.920 -1.261 4.188 1.00 76.06 300 LEU A N 1
ATOM 2509 C CA . LEU A 1 300 ? 4.865 -0.892 5.131 1.00 76.06 300 LEU A CA 1
ATOM 2510 C C . LEU A 1 300 ? 5.081 -1.492 6.525 1.00 76.06 300 LEU A C 1
ATOM 2512 O O . LEU A 1 300 ? 4.944 -0.777 7.514 1.00 76.06 300 LEU A O 1
ATOM 2516 N N . ASP A 1 301 ? 5.402 -2.786 6.616 1.00 83.88 301 ASP A N 1
ATOM 2517 C CA . ASP A 1 301 ? 5.585 -3.483 7.896 1.00 83.88 301 ASP A CA 1
ATOM 2518 C C . ASP A 1 301 ? 6.657 -4.581 7.776 1.00 83.88 301 ASP A C 1
ATOM 2520 O O . ASP A 1 301 ? 6.709 -5.348 6.809 1.00 83.88 301 ASP A O 1
ATOM 2524 N N . VAL A 1 302 ? 7.506 -4.679 8.802 1.00 87.25 302 VAL A N 1
ATOM 2525 C CA . VAL A 1 302 ? 8.581 -5.672 8.912 1.00 87.25 302 VAL A CA 1
ATOM 2526 C C . VAL A 1 302 ? 8.070 -7.114 8.908 1.00 87.25 302 VAL A C 1
ATOM 2528 O O . VAL A 1 302 ? 8.798 -8.020 8.505 1.00 87.25 302 VAL A O 1
ATOM 2531 N N . LYS A 1 303 ? 6.811 -7.342 9.296 1.00 90.12 303 LYS A N 1
ATOM 2532 C CA . LYS A 1 303 ? 6.170 -8.667 9.272 1.00 90.12 303 LYS A CA 1
ATOM 2533 C C . LYS A 1 303 ? 6.069 -9.263 7.867 1.00 90.12 303 LYS A C 1
ATOM 2535 O O . LYS A 1 303 ? 5.964 -10.478 7.739 1.00 90.12 303 LYS A O 1
ATOM 2540 N N . PHE A 1 304 ? 6.130 -8.438 6.820 1.00 89.06 304 PHE A N 1
ATOM 2541 C CA . PHE A 1 304 ? 6.072 -8.899 5.431 1.00 89.06 304 PHE A CA 1
ATOM 2542 C C . PHE A 1 304 ? 7.448 -9.131 4.803 1.00 89.06 304 PHE A C 1
ATOM 2544 O O . PHE A 1 304 ? 7.505 -9.571 3.657 1.00 89.06 304 PHE A O 1
ATOM 2551 N N . ILE A 1 305 ? 8.555 -8.872 5.515 1.00 89.88 305 ILE A N 1
ATOM 2552 C CA . ILE A 1 305 ? 9.913 -8.957 4.947 1.00 89.88 305 ILE A CA 1
ATOM 2553 C C . ILE A 1 305 ? 10.180 -10.328 4.326 1.00 89.88 305 ILE A C 1
ATOM 2555 O O . ILE A 1 305 ? 10.660 -10.387 3.200 1.00 89.88 305 ILE A O 1
ATOM 2559 N N . GLN A 1 306 ? 9.842 -11.422 5.013 1.00 92.44 306 GLN A N 1
ATOM 2560 C CA . GLN A 1 306 ? 10.119 -12.768 4.509 1.00 92.44 306 GLN A CA 1
ATOM 2561 C C . GLN A 1 306 ? 9.323 -13.076 3.230 1.00 92.44 306 GLN A C 1
ATOM 2563 O O . GLN A 1 306 ? 9.904 -13.475 2.219 1.00 92.44 306 GLN A O 1
ATOM 2568 N N . GLY A 1 307 ? 8.013 -12.804 3.234 1.00 92.31 307 GLY A N 1
ATOM 2569 C CA . GLY A 1 307 ? 7.161 -12.969 2.052 1.00 92.31 307 GLY A CA 1
ATOM 2570 C C . GLY A 1 307 ? 7.606 -12.085 0.884 1.00 92.31 307 GLY A C 1
ATOM 2571 O O . GLY A 1 307 ? 7.652 -12.537 -0.259 1.00 92.31 307 GLY A O 1
ATOM 2572 N N . GLY A 1 308 ? 8.011 -10.845 1.162 1.00 91.31 308 GLY A N 1
ATOM 2573 C CA . GLY A 1 308 ? 8.552 -9.934 0.158 1.0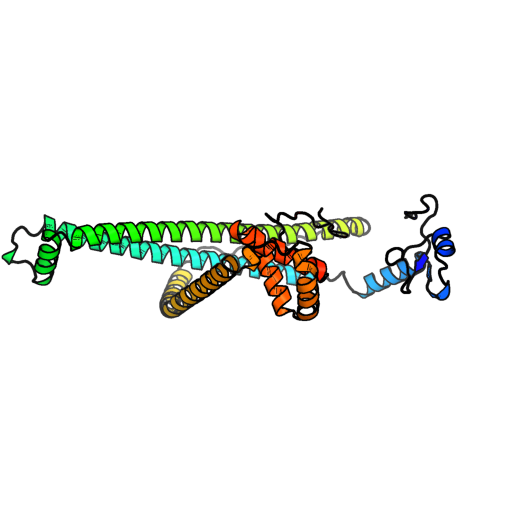0 91.31 308 GLY A CA 1
ATOM 2574 C C . GLY A 1 308 ? 9.901 -10.375 -0.401 1.00 91.31 308 GLY A C 1
ATOM 2575 O O . GLY A 1 308 ? 10.093 -10.321 -1.612 1.00 91.31 308 GLY A O 1
ATOM 2576 N N . SER A 1 309 ? 10.814 -10.883 0.429 1.00 89.75 309 SER A N 1
ATOM 2577 C CA . SER A 1 309 ? 12.091 -11.449 -0.025 1.00 89.75 309 SER A CA 1
ATOM 2578 C C . SER A 1 309 ? 11.880 -12.666 -0.931 1.00 89.75 309 SER A C 1
ATOM 2580 O O . SER A 1 309 ? 12.476 -12.743 -2.010 1.00 89.75 309 SER A O 1
ATOM 2582 N N . ASN A 1 310 ? 10.981 -13.580 -0.549 1.00 91.88 310 ASN A N 1
ATOM 2583 C CA . ASN A 1 310 ? 10.610 -14.726 -1.379 1.00 91.88 310 ASN A CA 1
ATOM 2584 C C . ASN A 1 310 ? 9.975 -14.274 -2.705 1.00 91.88 310 ASN A C 1
ATOM 2586 O O . ASN A 1 310 ? 10.345 -14.761 -3.777 1.00 91.88 310 ASN A O 1
ATOM 2590 N N . GLY A 1 311 ? 9.062 -13.300 -2.653 1.00 92.44 311 GLY A N 1
ATOM 2591 C CA . GLY A 1 311 ? 8.420 -12.728 -3.835 1.00 92.44 311 GLY A CA 1
ATOM 2592 C C . GLY A 1 311 ? 9.419 -12.068 -4.785 1.00 92.44 311 GLY A C 1
ATOM 2593 O O . GLY A 1 311 ? 9.396 -12.319 -5.990 1.00 92.44 311 GLY A O 1
ATOM 2594 N N . LEU A 1 312 ? 10.355 -11.285 -4.250 1.00 91.75 312 LEU A N 1
ATOM 2595 C CA . LEU A 1 312 ? 11.402 -10.642 -5.036 1.00 91.75 312 LEU A CA 1
ATOM 2596 C C . LEU A 1 312 ? 12.299 -11.672 -5.730 1.00 91.75 312 LEU A C 1
ATOM 2598 O O . LEU A 1 312 ? 12.588 -11.523 -6.917 1.00 91.75 312 LEU A O 1
ATOM 2602 N N . SER A 1 313 ? 12.696 -12.731 -5.019 1.00 90.06 313 SER A N 1
ATOM 2603 C CA . SER A 1 313 ? 13.489 -13.826 -5.588 1.00 90.06 313 SER A CA 1
ATOM 2604 C C . SER A 1 313 ? 12.791 -14.461 -6.797 1.00 90.06 313 SER A C 1
ATOM 2606 O O . SER A 1 313 ? 13.412 -14.637 -7.849 1.00 90.06 313 SER A O 1
ATOM 2608 N N . LEU A 1 314 ? 11.481 -14.718 -6.696 1.00 91.75 314 LEU A N 1
ATOM 2609 C CA . LEU A 1 314 ? 10.685 -15.223 -7.818 1.00 91.75 314 LEU A CA 1
ATOM 2610 C C . LEU A 1 314 ? 10.656 -14.236 -8.991 1.00 91.75 314 LEU A C 1
ATOM 2612 O O . LEU A 1 314 ? 10.955 -14.629 -10.117 1.00 91.75 314 LEU A O 1
ATOM 2616 N N . LEU A 1 315 ? 10.361 -12.954 -8.746 1.00 92.31 315 LEU A N 1
ATOM 2617 C CA . LEU A 1 315 ? 10.303 -11.934 -9.806 1.00 92.31 315 LEU A CA 1
ATOM 2618 C C . LEU A 1 315 ? 11.628 -11.808 -10.568 1.00 92.31 315 LEU A C 1
ATOM 2620 O O . LEU A 1 315 ? 11.625 -11.673 -11.795 1.00 92.31 315 LEU A O 1
ATOM 2624 N N . VAL A 1 316 ? 12.754 -11.886 -9.855 1.00 89.56 316 VAL A N 1
ATOM 2625 C CA . VAL A 1 316 ? 14.097 -11.867 -10.446 1.00 89.56 316 VAL A CA 1
ATOM 2626 C C . VAL A 1 316 ? 14.317 -13.088 -11.338 1.00 89.56 316 VAL A C 1
ATOM 2628 O O . VAL A 1 316 ? 14.743 -12.935 -12.483 1.00 89.56 316 VAL A O 1
ATOM 2631 N N . GLN A 1 317 ? 13.981 -14.291 -10.864 1.00 89.75 317 GLN A N 1
ATOM 2632 C CA . GLN A 1 317 ? 14.131 -15.524 -11.648 1.00 89.75 317 GLN A CA 1
ATOM 2633 C C . GLN A 1 317 ? 13.221 -15.540 -12.886 1.00 89.75 317 GLN A C 1
ATOM 2635 O O . GLN A 1 317 ? 13.620 -16.013 -13.951 1.00 89.75 317 GLN A O 1
ATOM 2640 N N . MET A 1 318 ? 12.035 -14.934 -12.787 1.00 90.50 318 MET A N 1
ATOM 2641 C CA . MET A 1 318 ? 11.118 -14.718 -13.913 1.00 90.50 318 MET A CA 1
ATOM 2642 C C . MET A 1 318 ? 11.587 -13.625 -14.888 1.00 90.50 318 MET A C 1
ATOM 2644 O O . MET A 1 318 ? 10.990 -13.472 -15.953 1.00 90.50 318 MET A O 1
ATOM 2648 N N . LYS A 1 319 ? 12.645 -12.869 -14.556 1.00 91.31 319 LYS A N 1
ATOM 2649 C CA . LYS A 1 319 ? 13.128 -11.699 -15.312 1.00 91.31 319 LYS A CA 1
ATOM 2650 C C . LYS A 1 319 ? 12.057 -10.612 -15.484 1.00 91.31 319 LYS A C 1
ATOM 2652 O O . LYS A 1 319 ? 11.988 -9.958 -16.526 1.00 91.31 319 LYS A O 1
ATOM 2657 N N . VAL A 1 320 ? 11.217 -10.420 -14.466 1.00 89.88 320 VAL A N 1
ATOM 2658 C CA . VAL A 1 320 ? 10.197 -9.364 -14.451 1.00 89.88 320 VAL A CA 1
ATOM 2659 C C . VAL A 1 320 ? 10.865 -7.999 -14.275 1.00 89.88 320 VAL A C 1
ATOM 2661 O O . VAL A 1 320 ? 11.810 -7.846 -13.502 1.00 89.88 320 VAL A O 1
ATOM 2664 N N . ASP A 1 321 ? 10.358 -6.980 -14.973 1.00 87.06 321 ASP A N 1
ATOM 2665 C CA . ASP A 1 321 ? 10.793 -5.600 -14.759 1.00 87.06 321 ASP A CA 1
ATOM 2666 C C . ASP A 1 321 ? 10.330 -5.092 -13.384 1.00 87.06 321 ASP A C 1
ATOM 2668 O O . ASP A 1 321 ? 9.143 -4.845 -13.152 1.00 87.06 321 ASP A O 1
ATOM 2672 N N . ILE A 1 322 ? 11.289 -4.938 -12.474 1.00 86.50 322 ILE A N 1
ATOM 2673 C CA . ILE A 1 322 ? 11.086 -4.492 -11.091 1.00 86.50 322 ILE A CA 1
ATOM 2674 C C . ILE A 1 322 ? 11.634 -3.082 -10.831 1.00 86.50 322 ILE A C 1
ATOM 2676 O O . ILE A 1 322 ? 11.697 -2.654 -9.684 1.00 86.50 322 ILE A O 1
ATOM 2680 N N . ARG A 1 323 ? 11.993 -2.314 -11.873 1.00 81.06 323 ARG A N 1
ATOM 2681 C CA . ARG A 1 323 ? 12.601 -0.970 -11.728 1.00 81.06 323 ARG A CA 1
ATOM 2682 C C . ARG A 1 323 ? 11.751 0.039 -10.946 1.00 81.06 323 ARG A C 1
ATOM 2684 O O . ARG A 1 323 ? 12.286 1.020 -10.439 1.00 81.06 323 ARG A O 1
ATOM 2691 N N . ASN A 1 324 ? 10.441 -0.187 -10.872 1.00 77.38 324 ASN A N 1
ATOM 2692 C CA . ASN A 1 324 ? 9.494 0.689 -10.182 1.00 77.38 324 ASN A CA 1
ATOM 2693 C C . ASN A 1 324 ? 9.124 0.204 -8.769 1.00 77.38 324 ASN A C 1
ATOM 2695 O O . ASN A 1 324 ? 8.272 0.823 -8.138 1.00 77.38 324 ASN A O 1
ATOM 2699 N N . GLN A 1 325 ? 9.708 -0.896 -8.284 1.00 75.88 325 GLN A N 1
ATOM 2700 C CA . GLN A 1 325 ? 9.399 -1.436 -6.958 1.00 75.88 325 GLN A CA 1
ATOM 2701 C C . GLN A 1 325 ? 10.232 -0.764 -5.862 1.00 75.88 325 GLN A C 1
ATOM 2703 O O . GLN A 1 325 ? 11.360 -0.330 -6.098 1.00 75.88 325 GLN A O 1
ATOM 2708 N N . SER A 1 326 ? 9.657 -0.668 -4.660 1.00 73.94 326 SER A N 1
ATOM 2709 C CA . SER A 1 326 ? 10.400 -0.268 -3.464 1.00 73.94 326 SER A CA 1
ATOM 2710 C C . SER A 1 326 ? 11.123 -1.485 -2.897 1.00 73.94 326 SER A C 1
ATOM 2712 O O . SER A 1 326 ? 10.517 -2.540 -2.744 1.00 73.94 326 SER A O 1
ATOM 2714 N N . PHE A 1 327 ? 12.404 -1.327 -2.568 1.00 79.00 327 PHE A N 1
ATOM 2715 C CA . PHE A 1 327 ? 13.206 -2.359 -1.900 1.00 79.00 327 PHE A CA 1
ATOM 2716 C C . PHE A 1 327 ? 13.500 -1.998 -0.437 1.00 79.00 327 PHE A C 1
ATOM 2718 O O . PHE A 1 327 ? 14.412 -2.544 0.182 1.00 79.00 327 PHE A O 1
ATOM 2725 N N . GLU A 1 328 ? 12.746 -1.047 0.120 1.00 70.25 328 GLU A N 1
ATOM 2726 C CA . GLU A 1 328 ? 12.886 -0.635 1.513 1.00 70.25 328 GLU A CA 1
ATOM 2727 C C . GLU A 1 328 ? 12.603 -1.826 2.445 1.00 70.25 328 GLU A C 1
ATOM 2729 O O . GLU A 1 328 ? 11.633 -2.566 2.266 1.00 70.25 328 GLU A O 1
ATOM 2734 N N . ASN A 1 329 ? 13.497 -2.026 3.417 1.00 72.00 329 ASN A N 1
ATOM 2735 C CA . ASN A 1 329 ? 13.496 -3.123 4.394 1.00 72.00 329 ASN A CA 1
ATOM 2736 C C . ASN A 1 329 ? 13.703 -4.542 3.840 1.00 72.00 329 ASN A C 1
ATOM 2738 O O . ASN A 1 329 ? 13.704 -5.496 4.621 1.00 72.00 329 ASN A O 1
ATOM 2742 N N . ILE A 1 330 ? 13.942 -4.708 2.537 1.00 74.38 330 ILE A N 1
ATOM 2743 C CA . ILE A 1 330 ? 14.246 -6.025 1.976 1.00 74.38 330 ILE A CA 1
ATOM 2744 C C . ILE A 1 330 ? 15.669 -6.425 2.353 1.00 74.38 330 ILE A C 1
ATOM 2746 O O . ILE A 1 330 ? 16.637 -5.709 2.098 1.00 74.38 330 ILE A O 1
ATOM 2750 N N . ARG A 1 331 ? 15.798 -7.610 2.953 1.00 67.25 331 ARG A N 1
ATOM 2751 C CA . ARG A 1 331 ? 17.084 -8.232 3.271 1.00 67.25 331 ARG A CA 1
ATOM 2752 C C . ARG A 1 331 ? 17.263 -9.445 2.374 1.00 67.25 331 ARG A C 1
ATOM 2754 O O . ARG A 1 331 ? 16.586 -10.452 2.559 1.00 67.25 331 ARG A O 1
ATOM 2761 N N . MET A 1 332 ? 18.175 -9.346 1.414 1.00 64.06 332 MET A N 1
ATOM 2762 C CA . MET A 1 332 ? 18.551 -10.476 0.568 1.00 64.06 332 MET A CA 1
ATOM 2763 C C . MET A 1 332 ? 19.788 -11.144 1.152 1.00 64.06 332 MET A C 1
ATOM 2765 O O . MET A 1 332 ? 20.825 -10.503 1.324 1.00 64.06 332 MET A O 1
ATOM 2769 N N . LYS A 1 333 ? 19.672 -12.430 1.473 1.00 56.69 333 LYS A N 1
ATOM 2770 C CA . LYS A 1 333 ? 20.802 -13.293 1.822 1.00 56.69 333 LYS A CA 1
ATOM 2771 C C . LYS A 1 333 ? 20.985 -14.305 0.693 1.00 56.69 333 LYS A C 1
ATOM 2773 O O . LYS A 1 333 ? 20.007 -14.748 0.100 1.00 56.69 333 LYS A O 1
ATOM 2778 N N . ASN A 1 334 ? 22.235 -14.644 0.382 1.00 52.09 334 ASN A N 1
ATOM 2779 C CA . ASN A 1 334 ? 22.596 -15.722 -0.549 1.00 52.09 334 ASN A CA 1
ATOM 2780 C C . ASN A 1 334 ? 22.026 -15.596 -1.978 1.00 52.09 334 ASN A C 1
ATOM 2782 O O . ASN A 1 334 ? 21.882 -16.590 -2.681 1.00 52.09 334 ASN A O 1
ATOM 2786 N N . THR A 1 335 ? 21.712 -14.382 -2.434 1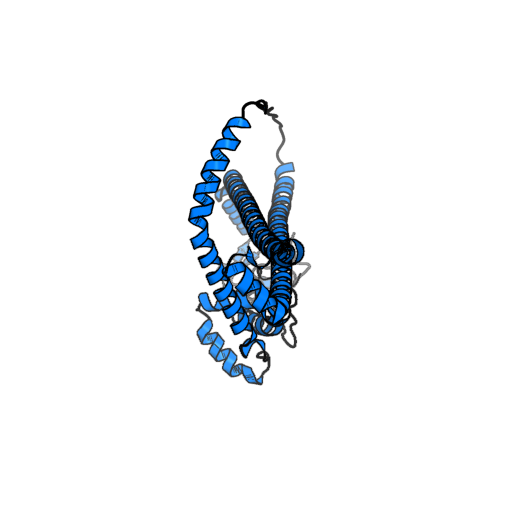.00 52.72 335 THR A N 1
ATOM 2787 C CA . THR A 1 335 ? 21.230 -14.128 -3.800 1.00 52.72 335 THR A CA 1
ATOM 2788 C C . THR A 1 335 ? 22.256 -13.284 -4.545 1.00 52.72 335 THR A C 1
ATOM 2790 O O . THR A 1 335 ? 22.418 -12.098 -4.260 1.00 52.72 335 THR A O 1
ATOM 2793 N N . SER A 1 336 ? 22.965 -13.872 -5.515 1.00 49.69 336 SER A N 1
ATOM 2794 C CA . SER A 1 336 ? 23.769 -13.076 -6.445 1.00 49.69 336 SER A CA 1
ATOM 2795 C C . SER A 1 336 ? 22.828 -12.417 -7.449 1.00 49.69 336 SER A C 1
ATOM 2797 O O . SER A 1 336 ? 22.306 -13.075 -8.352 1.00 49.69 336 SER A O 1
ATOM 2799 N N . LEU A 1 337 ? 22.587 -11.116 -7.310 1.00 55.88 337 LEU A N 1
ATOM 2800 C CA . LEU A 1 337 ? 21.838 -10.361 -8.310 1.00 55.88 337 LEU A CA 1
ATOM 2801 C C . LEU A 1 337 ? 22.738 -10.013 -9.487 1.00 55.88 337 LEU A C 1
ATOM 2803 O O . LEU A 1 337 ? 23.209 -8.887 -9.640 1.00 55.88 337 LEU A O 1
ATOM 2807 N N . ILE A 1 338 ? 22.975 -11.005 -10.339 1.00 46.44 338 ILE A N 1
ATOM 2808 C CA . ILE A 1 338 ? 23.674 -10.802 -11.602 1.00 46.44 338 ILE A CA 1
ATOM 2809 C C . ILE A 1 338 ? 22.777 -9.919 -12.485 1.00 46.44 338 ILE A C 1
ATOM 2811 O O . ILE A 1 338 ? 21.746 -10.363 -12.984 1.00 46.44 338 ILE A O 1
ATOM 2815 N N . GLY A 1 339 ? 23.158 -8.645 -12.640 1.00 44.34 339 GLY A N 1
ATOM 2816 C CA . GLY A 1 339 ? 22.437 -7.650 -13.446 1.00 44.34 339 GLY A CA 1
ATOM 2817 C C . GLY A 1 339 ? 21.508 -6.700 -12.676 1.00 44.34 339 GLY A C 1
ATOM 2818 O O . GLY A 1 339 ? 20.827 -5.891 -13.307 1.00 44.34 339 GLY A O 1
ATOM 2819 N N . GLY A 1 340 ? 21.473 -6.755 -11.340 1.00 48.50 340 GLY A N 1
ATOM 2820 C CA . GLY A 1 340 ? 20.726 -5.793 -10.525 1.00 48.50 340 GLY A CA 1
ATOM 2821 C C . GLY A 1 340 ? 21.468 -4.461 -10.410 1.00 48.50 340 GLY A C 1
ATOM 2822 O O . GLY A 1 340 ? 22.492 -4.382 -9.740 1.00 48.50 340 GLY A O 1
ATOM 2823 N N . ASN A 1 341 ? 20.970 -3.409 -11.061 1.00 41.75 341 ASN A N 1
ATOM 2824 C CA . ASN A 1 341 ? 21.545 -2.067 -10.950 1.00 41.75 341 ASN A CA 1
ATOM 2825 C C . ASN A 1 341 ? 20.956 -1.350 -9.721 1.00 41.75 341 ASN A C 1
ATOM 2827 O O . ASN A 1 341 ? 19.986 -0.603 -9.848 1.00 41.75 341 ASN A O 1
ATOM 2831 N N . PHE A 1 342 ? 21.500 -1.633 -8.535 1.00 45.88 342 PHE A N 1
ATOM 2832 C CA . PHE A 1 342 ? 21.190 -0.895 -7.307 1.00 45.88 342 PHE A CA 1
ATOM 2833 C C . PHE A 1 342 ? 22.140 0.296 -7.220 1.00 45.88 342 PHE A C 1
ATOM 2835 O O . PHE A 1 342 ? 23.287 0.147 -6.803 1.00 45.88 342 PHE A O 1
ATOM 2842 N N . VAL A 1 343 ? 21.675 1.449 -7.703 1.00 34.97 343 VAL A N 1
ATOM 2843 C CA . VAL A 1 343 ? 22.354 2.747 -7.563 1.00 34.97 343 VAL A CA 1
ATOM 2844 C C . VAL A 1 343 ? 21.746 3.506 -6.402 1.00 34.97 343 VAL A C 1
ATOM 2846 O O . VAL A 1 343 ? 20.493 3.574 -6.364 1.00 34.97 343 VAL A O 1
#

Foldseek 3Di:
DDADPVGRVFRFFKAFQDDAPPNPPRTDGPVRCVVRVPDPVRIDTPVVVVVVVVVVVVVVCPVPCVVVVVVVVVVVVVLVVVLVVLVVVLVVLVVVLVVVVVVLVVVVVVVVCLVPVCPDPVPDDPVSVVVVVCVVVVNCVVVSVVVVVVVVVVSVVVNVVSVVVSVVVVVVSVVVNVVVVVVVVVVVVVVVVVCVVPDDDDDDDDDDDDDDDVPPPVVVVVVVVVVVVVVVVCVVVVVVVVVVVVVVVVVVVCLLPDVLLVDACPDPVNVVVLVVVLVVCLPPPVVLVVLLVLLQCCQVDVSSQSNNLSSVVSCLVSVHPCVPGDNPNHDDDPDDSPPDPDD

pLDDT: mean 73.58, std 17.21, range [30.05, 96.12]

Secondary structure (DSSP, 8-state):
-PBPSSSTTSBP-EEE-S--SSTT--EE-HHHHHHTT--GGGEEEHHHHHHHHHHHHHHTTTT-HHHHHHHHHHHHHHHHHHHHHHHHHHHHHHHHHHHHHHHHHHHHHHHHHHHHT-S-GGGS-HHHHHHHHHHHTSHHHHHHHHHHHHHHHHHHHHHHHHHHHHHHHHHHHHHHHHHHHHHHHHHHHHHHHHHTTS---------PPPPTTSSHHHHHHHHHHHHHHHHHHHHHHHHHHHHHHHHHHHHHHHHHHSGGGTS-TTSGGGHHHHHHHHHHHTT-HHHHHHHHHHHHHTTT-GGGHHHHHHHHHHHHHTT---TTS--TT----S---TT----

Organism: NCBI:txid43138

Radius of gyration: 33.07 Å; chains: 1; bounding box: 84×70×90 Å

Sequence (343 aa):
MINCTHHFQNPITLIYKAPHKCQFYRILCSECQNEHGVILKHTIPLKIFREISMKKLKDTNLNDTTELTKQRLAFKSLLSQTELMLNKIWEELSQSIKQVYDQIEKENQSYLNLINENTNLAESSYKDLEKLVNIVEGQTLIDWNEQKNSQMIELDKTMNWGTIILRHLLKCLTKESNRSNHQLKFNIIKKNYQKKFVKGKKISLKYQRPSRIQMNLSIKSFLKYQFYEFLNNNQENIKDVKKQVKIITNVLKNIQDHQFSKDDYSSETFEKARQDLLKRLKDNKEVIDFIKFIVLLTSLDVKFIQGGSNGLSLLVQMKVDIRNQSFENIRMKNTSLIGGNFV